Protein AF-A0A3D1JT65-F1 (afdb_monomer_lite)

Radius of gyration: 22.16 Å; chains: 1; bounding box: 48×72×56 Å

Secondary structure (DSSP, 8-state):
---STTPPP-----SS----GGG--SSTT-HIIIIIHHHHHHHHHHHHHHHHHHHHHHHHHHHHHHTTSPP-HHHHHHHHHHHHHHHHHHHHHHHHHHHHHHH-S-HHHHHHHHHHHHHHHHHHHHHHHHHTTS-S--HHHHHHHHHHHHHHHTTHHHHHHHHHHHHHHHHHHHHHHTT-PPPP-

Foldseek 3Di:
DDAPPPDDDDDDDDDPDDDDPVPDDDDPPCCVPPPVQLVVLVCLLVVLVVLLVLLVVLLVVVVVVCVPPDDDPVLVVLSVVLVVLSVVLVVLSVVLVVCCVPPNRDPVSVVSSLVSLVSSVVSLVSSVVSCVVPPPDDVVSVRSSVNSVVVSPPCVVVSVVVVVVVVVVVVVVVVVVVPPDDDDD

Structure (mmCIF, N/CA/C/O backbone):
data_AF-A0A3D1JT65-F1
#
_entry.id   AF-A0A3D1JT65-F1
#
loop_
_atom_site.group_PDB
_atom_site.id
_atom_site.type_symbol
_atom_site.label_atom_id
_atom_site.label_alt_id
_atom_site.label_comp_id
_atom_site.label_asym_id
_atom_site.label_entity_id
_atom_site.label_seq_id
_atom_site.pdbx_PDB_ins_code
_atom_site.Cartn_x
_atom_site.Cartn_y
_atom_site.Cartn_z
_atom_site.occupancy
_atom_site.B_iso_or_equiv
_atom_site.auth_seq_id
_atom_site.auth_comp_id
_atom_site.auth_asym_id
_atom_site.auth_atom_id
_atom_site.pdbx_PDB_model_num
ATOM 1 N N . MET A 1 1 ? -8.439 -19.100 -4.924 1.00 49.97 1 MET A N 1
ATOM 2 C CA . MET A 1 1 ? -7.287 -18.230 -5.238 1.00 49.97 1 MET A CA 1
ATOM 3 C C . MET A 1 1 ? -6.315 -18.341 -4.067 1.00 49.97 1 MET A C 1
ATOM 5 O O . MET A 1 1 ? -6.755 -18.138 -2.945 1.00 49.97 1 MET A O 1
ATOM 9 N N . ARG A 1 2 ? -5.073 -18.796 -4.277 1.00 66.25 2 ARG A N 1
ATOM 10 C CA . ARG A 1 2 ? -4.032 -18.813 -3.232 1.00 66.25 2 ARG A CA 1
ATOM 11 C C . ARG A 1 2 ? -3.074 -17.668 -3.534 1.00 66.25 2 ARG A C 1
ATOM 13 O O . ARG A 1 2 ? -2.540 -17.647 -4.632 1.00 66.25 2 ARG A O 1
ATOM 20 N N . GLY A 1 3 ? -2.872 -16.765 -2.593 1.00 73.94 3 GLY A N 1
ATOM 21 C CA . GLY A 1 3 ? -1.763 -15.817 -2.568 1.00 73.94 3 GLY A CA 1
ATOM 22 C C . GLY A 1 3 ? -1.445 -15.486 -1.116 1.00 73.94 3 GLY A C 1
ATOM 23 O O . GLY A 1 3 ? -2.156 -15.963 -0.229 1.00 73.94 3 GLY A O 1
ATOM 24 N N . LEU A 1 4 ? -0.361 -14.752 -0.890 1.00 84.81 4 LEU A N 1
ATOM 25 C CA . LEU A 1 4 ? 0.245 -14.492 0.417 1.00 84.81 4 LEU A CA 1
ATOM 26 C C . LEU A 1 4 ? 0.822 -15.741 1.097 1.00 84.81 4 LEU A C 1
ATOM 28 O O . LEU A 1 4 ? 0.971 -15.765 2.312 1.00 84.81 4 LEU A O 1
ATOM 32 N N . ALA A 1 5 ? 1.173 -16.792 0.350 1.00 83.56 5 ALA A N 1
ATOM 33 C CA . ALA A 1 5 ? 1.782 -17.983 0.948 1.00 83.56 5 ALA A CA 1
ATOM 34 C C . ALA A 1 5 ? 3.093 -17.621 1.692 1.00 83.56 5 ALA A C 1
ATOM 36 O O . ALA A 1 5 ? 3.878 -16.830 1.174 1.00 83.56 5 ALA A O 1
ATOM 37 N N . PRO A 1 6 ? 3.369 -18.198 2.879 1.00 85.50 6 PRO A N 1
ATOM 38 C CA . PRO A 1 6 ? 2.647 -19.284 3.544 1.00 85.50 6 PRO A CA 1
ATOM 39 C C . PRO A 1 6 ? 1.479 -18.823 4.433 1.00 85.50 6 PRO A C 1
ATOM 41 O O . PRO A 1 6 ? 0.909 -19.658 5.136 1.00 85.50 6 PRO A O 1
ATOM 44 N N . LEU A 1 7 ? 1.119 -17.533 4.437 1.00 80.44 7 LEU A N 1
ATOM 45 C CA . LEU A 1 7 ? -0.015 -17.036 5.215 1.00 80.44 7 LEU A CA 1
ATOM 46 C C . LEU A 1 7 ? -1.289 -17.745 4.744 1.00 80.44 7 LEU A C 1
ATOM 48 O O . LEU A 1 7 ? -1.692 -17.688 3.581 1.00 80.44 7 LEU A O 1
ATOM 52 N N . GLY A 1 8 ? -1.893 -18.485 5.667 1.00 69.00 8 GLY A N 1
ATOM 53 C CA . GLY A 1 8 ? -3.139 -19.192 5.444 1.00 69.00 8 GLY A CA 1
ATOM 54 C C . GLY A 1 8 ? -4.304 -18.366 5.960 1.00 69.00 8 GLY A C 1
ATOM 55 O O . GLY A 1 8 ? -4.313 -17.957 7.118 1.00 69.00 8 GLY A O 1
ATOM 56 N N . HIS A 1 9 ? -5.326 -18.187 5.131 1.00 77.00 9 HIS A N 1
ATOM 57 C CA . HIS A 1 9 ? -6.652 -17.841 5.626 1.00 77.00 9 HIS A CA 1
ATOM 58 C C . HIS A 1 9 ? -7.436 -19.129 5.864 1.00 77.00 9 HIS A C 1
ATOM 60 O O . HIS A 1 9 ? -7.440 -20.031 5.024 1.00 77.00 9 HIS A O 1
ATOM 66 N N . CYS A 1 10 ? -8.114 -19.213 7.004 1.00 81.56 10 CYS A N 1
ATOM 67 C CA . CYS A 1 10 ? -9.060 -20.282 7.280 1.00 81.56 10 CYS A CA 1
ATOM 68 C C . CYS A 1 10 ? -10.408 -19.684 7.678 1.00 81.56 10 CYS A C 1
ATOM 70 O O . CYS A 1 10 ? -10.481 -18.621 8.293 1.00 81.56 10 CYS A O 1
ATOM 72 N N . GLY A 1 11 ? -11.484 -20.368 7.298 1.00 87.31 11 GLY A N 1
ATOM 73 C CA . GLY A 1 11 ? -12.800 -20.062 7.837 1.00 87.31 11 GLY A CA 1
ATOM 74 C C . GLY A 1 11 ? -12.883 -20.578 9.268 1.00 87.31 11 GLY A C 1
ATOM 75 O O . GLY A 1 11 ? -12.626 -21.756 9.514 1.00 87.31 11 GLY A O 1
ATOM 76 N N . LEU A 1 12 ? -13.270 -19.713 10.201 1.00 92.69 12 LEU A N 1
ATOM 77 C CA . LEU A 1 12 ? -13.583 -20.102 11.572 1.00 92.69 12 LEU A CA 1
ATOM 78 C C . LEU A 1 12 ? -15.102 -20.189 11.730 1.00 92.69 12 LEU A C 1
ATOM 80 O O . LEU A 1 12 ? -15.824 -19.260 11.373 1.00 92.69 12 LEU A O 1
ATOM 84 N N . ARG A 1 13 ? -15.595 -21.311 12.269 1.00 95.38 13 ARG A N 1
ATOM 85 C CA . ARG A 1 13 ? -17.016 -21.506 12.586 1.00 95.38 13 ARG A CA 1
ATOM 86 C C . ARG A 1 13 ? -17.180 -21.726 14.084 1.00 95.38 13 ARG A C 1
ATOM 88 O O . ARG A 1 13 ? -16.773 -22.760 14.605 1.00 95.38 13 ARG A O 1
ATOM 95 N N . LEU A 1 14 ? -17.807 -20.765 14.752 1.00 94.56 14 LEU A N 1
ATOM 96 C CA . LEU A 1 14 ? -18.097 -20.821 16.182 1.00 94.56 14 LEU A CA 1
ATOM 97 C C . LEU A 1 14 ? -19.496 -21.427 16.382 1.00 94.56 14 LEU A C 1
ATOM 99 O O . LEU A 1 14 ? -20.489 -20.819 15.991 1.00 94.56 14 LEU A O 1
ATOM 103 N N . VAL A 1 15 ? -19.587 -22.635 16.949 1.00 96.62 15 VAL A N 1
ATOM 104 C CA . VAL A 1 15 ? -20.864 -23.343 17.182 1.00 96.62 15 VAL A CA 1
ATOM 105 C C . VAL A 1 15 ? -21.017 -23.627 18.666 1.00 96.62 15 VAL A C 1
ATOM 107 O O . VAL A 1 15 ? -20.246 -24.396 19.231 1.00 96.62 15 VAL A O 1
ATOM 110 N N . GLY A 1 16 ? -22.007 -23.000 19.307 1.00 95.69 16 GLY A N 1
ATOM 111 C CA . GLY A 1 16 ? -22.272 -23.200 20.736 1.00 95.69 16 GLY A CA 1
ATOM 112 C C . GLY A 1 16 ? -21.112 -22.795 21.658 1.00 95.69 16 GLY A C 1
ATOM 113 O O . GLY A 1 16 ? -21.065 -23.238 22.805 1.00 95.69 16 GLY A O 1
ATOM 114 N N . CYS A 1 17 ? -20.170 -21.978 21.174 1.00 95.62 17 CYS A N 1
ATOM 115 C CA . CYS A 1 17 ? -19.030 -21.507 21.952 1.00 95.62 17 CYS A CA 1
ATOM 116 C C . CYS A 1 17 ? -19.512 -20.555 23.054 1.00 95.62 17 CYS A C 1
ATOM 118 O O . CYS A 1 17 ? -20.053 -19.489 22.767 1.00 95.62 17 CYS A O 1
ATOM 120 N N . ARG A 1 18 ? -19.313 -20.938 24.318 1.00 95.50 18 ARG A N 1
ATOM 121 C CA . ARG A 1 18 ? -19.614 -20.080 25.470 1.00 95.50 18 ARG A CA 1
ATOM 122 C C . ARG A 1 18 ? -18.431 -19.155 25.728 1.00 95.50 18 ARG A C 1
ATOM 124 O O . ARG A 1 18 ? -17.318 -19.635 25.920 1.00 95.50 18 ARG A O 1
ATOM 131 N N . VAL A 1 19 ? -18.688 -17.853 25.767 1.00 93.19 19 VAL A N 1
ATOM 132 C CA . VAL A 1 19 ? -17.690 -16.831 26.100 1.00 93.19 19 VAL A CA 1
ATOM 133 C C . VAL A 1 19 ? -18.150 -16.136 27.384 1.00 93.19 19 VAL A C 1
ATOM 135 O O . VAL A 1 19 ? -19.275 -15.636 27.409 1.00 93.19 19 VAL A O 1
ATOM 138 N N . PRO A 1 20 ? -17.353 -16.153 28.469 1.00 95.25 20 PRO A N 1
ATOM 139 C CA . PRO A 1 20 ? -17.693 -15.441 29.697 1.00 95.25 20 PRO A CA 1
ATOM 140 C C . PRO A 1 20 ? -17.800 -13.933 29.468 1.00 95.25 20 PRO A C 1
ATOM 142 O O . PRO A 1 20 ? -17.044 -13.375 28.677 1.00 95.25 20 PRO A O 1
ATOM 145 N N . GLU A 1 21 ? -18.662 -13.265 30.235 1.00 94.25 21 GLU A N 1
ATOM 146 C CA . GLU A 1 21 ? -18.814 -11.803 30.174 1.00 94.25 21 GLU A CA 1
ATOM 147 C C . GLU A 1 21 ? -17.489 -11.068 30.431 1.00 94.25 21 GLU A C 1
ATOM 149 O O . GLU A 1 21 ? -17.197 -10.068 29.787 1.00 94.25 21 GLU A O 1
ATOM 154 N N . SER A 1 22 ? -16.630 -11.623 31.292 1.00 96.06 22 SER A N 1
ATOM 155 C CA . SER A 1 22 ? -15.299 -11.081 31.593 1.00 96.06 22 SER A CA 1
ATOM 156 C C . SER A 1 22 ? -14.317 -11.089 30.416 1.00 96.06 22 SER A C 1
ATOM 158 O O . SER A 1 22 ? -13.249 -10.495 30.526 1.00 96.06 22 SER A O 1
ATOM 160 N N . GLN A 1 23 ? -14.645 -11.765 29.311 1.00 95.38 23 GLN A N 1
ATOM 161 C CA . GLN A 1 23 ? -13.845 -11.791 28.082 1.00 95.38 23 GLN A CA 1
ATOM 162 C C . GLN A 1 23 ? -14.392 -10.840 27.005 1.00 95.38 23 GLN A C 1
ATOM 164 O O . GLN A 1 23 ? -13.858 -10.792 25.896 1.00 95.38 23 GLN A O 1
ATOM 169 N N . ARG A 1 24 ? -15.469 -10.094 27.291 1.00 92.88 24 ARG A N 1
ATOM 170 C CA . ARG A 1 24 ? -16.005 -9.096 26.364 1.00 92.88 24 ARG A CA 1
ATOM 171 C C . ARG A 1 24 ? -15.041 -7.916 26.262 1.00 92.88 24 ARG A C 1
ATOM 173 O O . ARG A 1 24 ? -14.614 -7.358 27.268 1.00 92.88 24 ARG A O 1
ATOM 180 N N . LEU A 1 25 ? -14.742 -7.513 25.032 1.00 93.69 25 LEU A N 1
ATOM 181 C CA . LEU A 1 25 ? -14.007 -6.285 24.754 1.00 93.69 25 LEU A CA 1
ATOM 182 C C . LEU A 1 25 ? -15.004 -5.163 24.458 1.00 93.69 25 LEU A C 1
ATOM 184 O O . LEU A 1 25 ? -15.729 -5.227 23.464 1.00 93.69 25 LEU A O 1
ATOM 188 N N . GLY A 1 26 ? -15.020 -4.146 25.319 1.00 92.25 26 GLY A N 1
ATOM 189 C CA . GLY A 1 26 ? -15.875 -2.968 25.176 1.00 92.25 26 GLY A CA 1
ATOM 190 C C . GLY A 1 26 ? -17.367 -3.226 25.411 1.00 92.25 26 GLY A C 1
ATOM 191 O O . GLY A 1 26 ? -17.789 -4.299 25.847 1.00 92.25 26 GLY A O 1
ATOM 192 N N . GLU A 1 27 ? -18.171 -2.205 25.119 1.00 93.69 27 GLU A N 1
ATOM 193 C CA . GLU A 1 27 ? -19.613 -2.218 25.367 1.00 93.69 27 GLU A CA 1
ATOM 194 C C . GLU A 1 27 ? -20.406 -2.982 24.286 1.00 93.69 27 GLU A C 1
ATOM 196 O O . GLU A 1 27 ? -20.044 -2.963 23.099 1.00 93.69 27 GLU A O 1
ATOM 201 N N . PRO A 1 28 ? -21.533 -3.629 24.651 1.00 93.69 28 PRO A N 1
ATOM 202 C CA . PRO A 1 28 ? -22.421 -4.271 23.689 1.00 93.69 28 PRO A CA 1
ATOM 203 C C . PRO A 1 28 ? -22.848 -3.313 22.566 1.00 93.69 28 PRO A C 1
ATOM 205 O O . PRO A 1 28 ? -23.318 -2.205 22.809 1.00 93.69 28 PRO A O 1
ATOM 208 N N . GLY A 1 29 ? -22.706 -3.757 21.316 1.00 94.12 29 GLY A N 1
ATOM 209 C CA . GLY A 1 29 ? -23.112 -2.984 20.136 1.00 94.12 29 GLY A CA 1
ATOM 210 C C . GLY A 1 29 ? -22.134 -1.886 19.703 1.00 94.12 29 GLY A C 1
ATOM 211 O O . GLY A 1 29 ? -22.339 -1.306 18.645 1.00 94.12 29 GLY A O 1
ATOM 212 N N . GLN A 1 30 ? -21.054 -1.639 20.452 1.00 96.12 30 GLN A N 1
ATOM 213 C CA . GLN A 1 30 ? -20.098 -0.556 20.166 1.00 96.12 30 GLN A CA 1
ATOM 214 C C . GLN A 1 30 ? -18.812 -1.024 19.470 1.00 96.12 30 GLN A C 1
ATOM 216 O O . GLN A 1 30 ? -17.947 -0.212 19.144 1.00 96.12 30 GLN A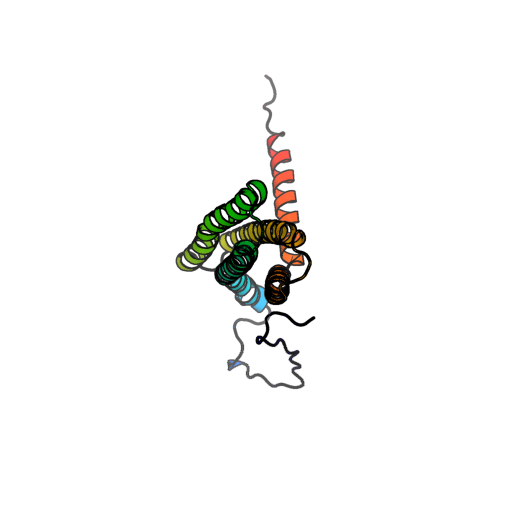 O 1
ATOM 221 N N . ALA A 1 31 ? -18.658 -2.329 19.226 1.00 94.88 31 ALA A N 1
ATOM 222 C CA . ALA A 1 31 ? -17.413 -2.906 18.715 1.00 94.88 31 ALA A CA 1
ATOM 223 C C . ALA A 1 31 ? -17.000 -2.362 17.336 1.00 94.88 31 ALA A C 1
ATOM 225 O O . ALA A 1 31 ? -15.810 -2.267 17.048 1.00 94.88 31 ALA A O 1
ATOM 226 N N . PHE A 1 32 ? -17.954 -1.990 16.477 1.00 92.75 32 PHE A N 1
ATOM 227 C CA . PHE A 1 32 ? -17.607 -1.440 15.167 1.00 92.75 32 PHE A CA 1
ATOM 228 C C . PHE A 1 32 ? -16.864 -0.107 15.297 1.00 92.75 32 PHE A C 1
ATOM 230 O O . PHE A 1 32 ? -15.775 0.044 14.747 1.00 92.75 32 PHE A O 1
ATOM 237 N N . ASP A 1 33 ? -17.416 0.829 16.064 1.00 93.25 33 ASP A N 1
ATOM 238 C CA . ASP A 1 33 ? -16.862 2.177 16.182 1.00 93.25 33 ASP A CA 1
ATOM 239 C C . ASP A 1 33 ? -15.656 2.240 17.116 1.00 93.25 33 ASP A C 1
ATOM 241 O O . ASP A 1 33 ? -14.721 2.991 16.856 1.00 93.25 33 ASP A O 1
ATOM 245 N N . THR A 1 34 ? -15.640 1.423 18.170 1.00 94.44 34 THR A N 1
ATOM 246 C CA . THR A 1 34 ? -14.578 1.468 19.188 1.00 94.44 34 THR A CA 1
ATOM 247 C C . THR A 1 34 ? -13.418 0.510 18.917 1.00 94.44 34 THR A C 1
ATOM 249 O O . THR A 1 34 ? -12.338 0.711 19.464 1.00 94.44 34 THR A O 1
ATOM 252 N N . ILE A 1 35 ? -13.605 -0.514 18.072 1.00 94.19 35 ILE A N 1
ATOM 253 C CA . ILE A 1 35 ? -12.577 -1.531 17.792 1.00 94.19 35 ILE A CA 1
ATOM 254 C C . ILE A 1 35 ? -12.328 -1.664 16.290 1.00 94.19 35 ILE A C 1
ATOM 256 O O . ILE A 1 35 ? -11.221 -1.397 15.832 1.00 94.19 35 ILE A O 1
ATOM 260 N N . ALA A 1 36 ? -13.333 -2.071 15.509 1.00 93.12 36 ALA A N 1
ATOM 261 C CA . ALA A 1 36 ? -13.119 -2.465 14.114 1.00 93.12 36 ALA A CA 1
ATOM 262 C C . ALA A 1 36 ? -12.662 -1.297 13.227 1.00 93.12 36 ALA A C 1
ATOM 264 O O . ALA A 1 36 ? -11.732 -1.447 12.435 1.00 93.12 36 ALA A O 1
ATOM 265 N N . ARG A 1 37 ? -13.294 -0.126 13.365 1.00 91.88 37 ARG A N 1
ATOM 266 C CA . ARG A 1 37 ? -12.969 1.070 12.580 1.00 91.88 37 ARG A CA 1
ATOM 267 C C . ARG A 1 37 ? -11.568 1.619 12.918 1.00 91.88 37 ARG A C 1
ATOM 269 O O . ARG A 1 37 ? -10.797 1.789 11.974 1.00 91.88 37 ARG A O 1
ATOM 276 N N . PRO A 1 38 ? -11.174 1.827 14.193 1.00 94.88 38 PRO A N 1
ATOM 277 C CA . PRO A 1 38 ? -9.802 2.214 14.531 1.00 94.88 38 PRO A CA 1
ATOM 278 C C . PRO A 1 38 ? -8.765 1.172 14.107 1.00 94.88 38 PRO A C 1
ATOM 280 O O . PRO A 1 38 ? -7.743 1.529 13.525 1.00 94.88 38 PRO A O 1
ATOM 283 N N . LEU A 1 39 ? -9.043 -0.120 14.333 1.00 95.44 39 LEU A N 1
ATOM 284 C CA . LEU A 1 39 ? -8.145 -1.201 13.924 1.00 95.44 39 LEU A CA 1
ATOM 285 C C . LEU A 1 39 ? -7.897 -1.166 12.418 1.00 95.44 39 LEU A C 1
ATOM 287 O O . LEU A 1 39 ? -6.759 -1.321 11.990 1.00 95.44 39 LEU A O 1
ATOM 291 N N . ARG A 1 40 ? -8.927 -0.882 11.615 1.00 93.50 40 ARG A N 1
ATOM 292 C CA . ARG A 1 40 ? -8.766 -0.757 10.169 1.00 93.50 40 ARG A CA 1
ATOM 293 C C . ARG A 1 40 ? -7.778 0.344 9.781 1.00 93.50 40 ARG A C 1
ATOM 295 O O . ARG A 1 40 ? -6.957 0.125 8.895 1.00 93.50 40 ARG A O 1
ATOM 302 N N . ALA A 1 41 ? -7.851 1.507 10.427 1.00 95.12 41 ALA A N 1
ATOM 303 C CA . ALA A 1 41 ? -6.925 2.607 10.163 1.00 95.12 41 ALA A CA 1
ATOM 304 C C . ALA A 1 41 ? -5.480 2.232 10.531 1.00 95.12 41 ALA A C 1
ATOM 306 O O . ALA A 1 41 ? -4.558 2.535 9.772 1.00 95.12 41 ALA A O 1
ATOM 307 N N . ILE A 1 42 ? -5.296 1.517 11.648 1.00 97.50 42 ILE A N 1
ATOM 308 C CA . ILE A 1 42 ? -3.996 0.969 12.064 1.00 97.50 42 ILE A CA 1
ATOM 309 C C . ILE A 1 42 ? -3.478 -0.020 11.016 1.00 97.50 42 ILE A C 1
ATOM 311 O O . ILE A 1 42 ? -2.357 0.124 10.538 1.00 97.50 42 ILE A O 1
ATOM 315 N N . GLU A 1 43 ? -4.290 -1.008 10.636 1.00 95.75 43 GLU A N 1
ATOM 316 C CA . GLU A 1 43 ? -3.923 -2.026 9.649 1.00 95.75 43 GLU A CA 1
ATOM 317 C C . GLU A 1 43 ? -3.533 -1.396 8.314 1.00 95.75 43 GLU A C 1
ATOM 319 O O . GLU A 1 43 ? -2.478 -1.721 7.779 1.00 95.75 43 GLU A O 1
ATOM 324 N N . ASP A 1 44 ? -4.346 -0.472 7.794 1.00 95.81 44 ASP A N 1
ATOM 325 C CA . ASP A 1 44 ? -4.064 0.196 6.526 1.00 95.81 44 ASP A CA 1
ATOM 326 C C . ASP A 1 44 ? -2.759 1.008 6.586 1.00 95.81 44 ASP A C 1
ATOM 328 O O . ASP A 1 44 ? -1.999 0.971 5.621 1.00 95.81 44 ASP A O 1
ATOM 332 N N . ALA A 1 45 ? -2.460 1.680 7.705 1.00 97.00 45 ALA A N 1
ATOM 333 C CA . ALA A 1 45 ? -1.212 2.427 7.882 1.00 97.00 45 ALA A CA 1
ATOM 334 C C . ALA A 1 45 ? 0.006 1.492 7.937 1.00 97.00 45 ALA A C 1
ATOM 336 O O . ALA A 1 45 ? 0.991 1.699 7.224 1.00 97.00 45 ALA A O 1
ATOM 337 N N . LEU A 1 46 ? -0.072 0.431 8.748 1.00 96.06 46 LEU A N 1
ATOM 338 C CA . LEU A 1 46 ? 1.005 -0.549 8.898 1.00 96.06 46 LEU A CA 1
ATOM 339 C C . LEU A 1 46 ? 1.282 -1.298 7.592 1.00 96.06 46 LEU A C 1
ATOM 341 O O . LEU A 1 46 ? 2.431 -1.624 7.301 1.00 96.06 46 LEU A O 1
ATOM 345 N N . LEU A 1 47 ? 0.248 -1.543 6.788 1.00 95.19 47 LEU A N 1
ATOM 346 C CA . LEU A 1 47 ? 0.339 -2.282 5.533 1.00 95.19 47 LEU A CA 1
ATOM 347 C C . LEU A 1 47 ? 1.092 -1.522 4.432 1.00 95.19 47 LEU A C 1
ATOM 349 O O . LEU A 1 47 ? 1.634 -2.159 3.526 1.00 95.19 47 LEU A O 1
ATOM 353 N N . LEU A 1 48 ? 1.197 -0.190 4.512 1.00 96.44 48 LEU A N 1
ATOM 354 C CA . LEU A 1 48 ? 1.942 0.599 3.523 1.00 96.44 48 LEU A CA 1
ATOM 355 C C . LEU A 1 48 ? 3.436 0.235 3.485 1.00 96.44 48 LEU A C 1
ATOM 357 O O . LEU A 1 48 ? 4.036 0.218 2.412 1.00 96.44 48 LEU A O 1
ATOM 361 N N . GLY A 1 49 ? 4.037 -0.095 4.631 1.00 96.31 49 GLY A N 1
ATOM 362 C CA . GLY A 1 49 ? 5.449 -0.482 4.710 1.00 96.31 49 GLY A CA 1
ATOM 363 C C . GLY A 1 49 ? 5.759 -1.784 3.955 1.00 96.31 49 GLY A C 1
ATOM 364 O O . GLY A 1 49 ? 6.562 -1.765 3.020 1.00 96.31 49 GLY A O 1
ATOM 365 N N . PRO A 1 50 ? 5.117 -2.915 4.305 1.00 95.12 50 PRO A N 1
ATOM 366 C CA . PRO A 1 50 ? 5.268 -4.176 3.583 1.00 95.12 50 PRO A CA 1
ATOM 367 C C . PRO A 1 50 ? 4.939 -4.067 2.091 1.00 95.12 50 PRO A C 1
ATOM 369 O O . PRO A 1 50 ? 5.641 -4.663 1.278 1.00 95.12 50 PRO A O 1
ATOM 372 N N . MET A 1 51 ? 3.924 -3.278 1.723 1.00 96.00 51 MET A N 1
ATOM 373 C CA . MET A 1 51 ? 3.584 -3.020 0.320 1.00 96.00 51 MET A CA 1
ATOM 374 C C . MET A 1 51 ? 4.747 -2.375 -0.443 1.00 96.00 51 MET A C 1
ATOM 376 O O . MET A 1 51 ? 5.121 -2.883 -1.494 1.00 96.00 51 MET A O 1
ATOM 380 N N . LEU A 1 52 ? 5.371 -1.323 0.100 1.00 96.81 52 LEU A N 1
ATOM 381 C CA . LEU A 1 52 ? 6.559 -0.713 -0.514 1.00 96.81 52 LEU A CA 1
ATOM 382 C C . LEU A 1 52 ? 7.718 -1.701 -0.656 1.00 96.81 52 LEU A C 1
ATOM 384 O O . LEU A 1 52 ? 8.379 -1.731 -1.690 1.00 96.81 52 LEU A O 1
ATOM 388 N N . GLY A 1 53 ? 7.966 -2.517 0.371 1.00 96.88 53 GLY A N 1
ATOM 389 C CA . GLY A 1 53 ? 9.018 -3.533 0.321 1.00 96.88 53 GLY A CA 1
ATOM 390 C C . GLY A 1 53 ? 8.769 -4.576 -0.772 1.00 96.88 53 GLY A C 1
ATOM 391 O O . GLY A 1 53 ? 9.688 -4.941 -1.503 1.00 96.88 53 GLY A O 1
ATOM 392 N N . ALA A 1 54 ? 7.521 -5.020 -0.921 1.00 95.75 54 ALA A N 1
ATOM 393 C CA . ALA A 1 54 ? 7.118 -5.937 -1.980 1.00 95.75 54 ALA A CA 1
ATOM 394 C C . ALA A 1 54 ? 7.228 -5.292 -3.374 1.00 95.75 54 ALA A C 1
ATOM 396 O O . ALA A 1 54 ? 7.759 -5.919 -4.284 1.00 95.75 54 ALA A O 1
ATOM 397 N N . MET A 1 55 ? 6.828 -4.030 -3.529 1.00 96.75 55 MET A N 1
ATOM 398 C CA . MET A 1 55 ? 7.005 -3.268 -4.772 1.00 96.75 55 MET A CA 1
ATOM 399 C C . MET A 1 55 ? 8.484 -3.121 -5.157 1.00 96.75 55 MET A C 1
ATOM 401 O O . MET A 1 55 ? 8.851 -3.352 -6.307 1.00 96.75 55 MET A O 1
ATOM 405 N N . GLN A 1 56 ? 9.367 -2.830 -4.193 1.00 97.25 56 GLN A N 1
ATOM 406 C CA . GLN A 1 56 ? 10.811 -2.786 -4.452 1.00 97.25 56 GLN A CA 1
ATOM 407 C C . GLN A 1 56 ? 11.342 -4.162 -4.864 1.00 97.25 56 GLN A C 1
ATOM 409 O O . GLN A 1 56 ? 12.124 -4.260 -5.803 1.00 97.25 56 GLN A O 1
ATOM 414 N N . ALA A 1 57 ? 10.904 -5.238 -4.206 1.00 95.44 57 ALA A N 1
ATOM 415 C CA . ALA A 1 57 ? 11.319 -6.592 -4.565 1.00 95.44 57 ALA A CA 1
ATOM 416 C C . ALA A 1 57 ? 10.851 -6.996 -5.978 1.00 95.44 57 ALA A C 1
ATOM 418 O O . ALA A 1 57 ? 11.575 -7.702 -6.690 1.00 95.44 57 ALA A O 1
ATOM 419 N N . GLU A 1 58 ? 9.669 -6.540 -6.396 1.00 93.75 58 GLU A N 1
ATOM 420 C CA . GLU A 1 58 ? 9.151 -6.703 -7.757 1.00 93.75 58 GLU A CA 1
ATOM 421 C C . GLU A 1 58 ? 10.046 -5.974 -8.767 1.00 93.75 58 GLU A C 1
ATOM 423 O O . GLU A 1 58 ? 10.560 -6.590 -9.706 1.00 93.75 58 GLU A O 1
ATOM 428 N N . LEU A 1 59 ? 10.334 -4.696 -8.509 1.00 93.94 59 LEU A N 1
ATOM 429 C CA . LEU A 1 59 ? 11.187 -3.871 -9.360 1.00 93.94 59 LEU A CA 1
ATOM 430 C C . LEU A 1 59 ? 12.624 -4.398 -9.442 1.00 93.94 59 LEU A C 1
ATOM 432 O O . LEU A 1 59 ? 13.210 -4.463 -10.524 1.00 93.94 59 LEU A O 1
ATOM 436 N N . ASP A 1 60 ? 13.182 -4.855 -8.323 1.00 93.25 60 ASP A N 1
ATOM 437 C CA . ASP A 1 60 ? 14.493 -5.489 -8.289 1.00 93.25 60 ASP A CA 1
ATOM 438 C C . ASP A 1 60 ? 14.498 -6.754 -9.149 1.00 93.25 60 ASP A C 1
ATOM 440 O O . ASP A 1 60 ? 15.456 -6.998 -9.880 1.00 93.25 60 ASP A O 1
ATOM 444 N N . THR A 1 61 ? 13.438 -7.566 -9.092 1.00 90.12 61 THR A N 1
ATOM 445 C CA . THR A 1 61 ? 13.311 -8.784 -9.906 1.00 90.12 61 THR A CA 1
ATOM 446 C C . THR A 1 61 ? 13.325 -8.454 -11.396 1.00 90.12 61 THR A C 1
ATOM 448 O O . THR A 1 61 ? 14.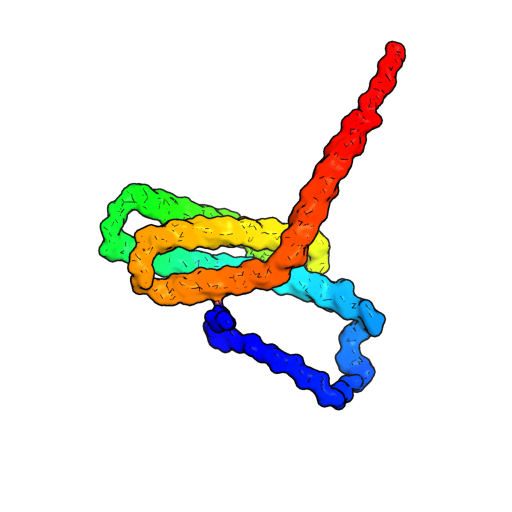105 -9.056 -12.140 1.00 90.12 61 THR A O 1
ATOM 451 N N . LEU A 1 62 ? 12.567 -7.437 -11.809 1.00 89.06 62 LEU A N 1
ATOM 452 C CA . LEU A 1 62 ? 12.589 -6.907 -13.173 1.00 89.06 62 LEU A CA 1
ATOM 453 C C . LEU A 1 62 ? 13.993 -6.432 -13.567 1.00 89.06 62 LEU A C 1
ATOM 455 O O . LEU A 1 62 ? 14.538 -6.849 -14.591 1.00 89.06 62 LEU A O 1
ATOM 459 N N . ALA A 1 63 ? 14.631 -5.618 -12.725 1.00 89.88 63 ALA A N 1
ATOM 460 C CA . ALA A 1 63 ? 15.973 -5.107 -12.975 1.00 89.88 63 ALA A CA 1
ATOM 461 C C . ALA A 1 63 ? 16.998 -6.241 -13.135 1.00 89.88 63 ALA A C 1
ATOM 463 O O . ALA A 1 63 ? 17.851 -6.180 -14.024 1.00 89.88 63 ALA A O 1
ATOM 464 N N . ARG A 1 64 ? 16.916 -7.297 -12.308 1.00 87.62 64 ARG A N 1
ATOM 465 C CA . ARG A 1 64 ? 17.780 -8.484 -12.419 1.00 87.62 64 ARG A CA 1
ATOM 466 C C . ARG A 1 64 ? 17.591 -9.200 -13.751 1.00 87.62 64 ARG A C 1
ATOM 468 O O . ARG A 1 64 ? 18.594 -9.558 -14.365 1.00 87.62 64 ARG A O 1
ATOM 475 N N . TRP A 1 65 ? 16.349 -9.374 -14.193 1.00 83.25 65 TRP A N 1
ATOM 476 C CA . TRP A 1 65 ? 16.027 -10.018 -15.465 1.00 83.25 65 TRP A CA 1
ATOM 477 C C . TRP A 1 65 ? 16.637 -9.248 -16.646 1.00 83.25 65 TRP A C 1
ATOM 479 O O . TRP A 1 65 ? 17.397 -9.797 -17.449 1.00 83.25 65 TRP A O 1
ATOM 489 N N . PHE A 1 66 ? 16.443 -7.928 -16.675 1.00 81.56 66 PHE A N 1
ATOM 490 C CA . PHE A 1 66 ? 16.967 -7.068 -17.737 1.00 81.56 66 PHE A CA 1
ATOM 491 C C . PHE A 1 66 ? 18.492 -6.895 -17.727 1.00 81.56 66 PHE A C 1
ATOM 493 O O . PHE A 1 66 ? 19.057 -6.357 -18.683 1.00 81.56 66 PHE A O 1
ATOM 500 N N . ARG A 1 67 ? 19.212 -7.370 -16.697 1.00 81.38 67 ARG A N 1
ATOM 501 C CA . ARG A 1 67 ? 20.683 -7.354 -16.736 1.00 81.38 67 ARG A CA 1
ATOM 502 C C . ARG A 1 67 ? 21.249 -8.219 -17.852 1.00 81.38 67 ARG A C 1
ATOM 504 O O . ARG A 1 67 ? 22.317 -7.868 -18.352 1.00 81.38 67 ARG A O 1
ATOM 511 N N . HIS A 1 68 ? 20.552 -9.300 -18.196 1.00 75.81 68 HIS A N 1
ATOM 512 C CA . HIS A 1 68 ? 20.974 -10.288 -19.187 1.00 75.81 68 HIS A CA 1
ATOM 513 C C . HIS A 1 68 ? 20.266 -10.121 -20.543 1.00 75.81 68 HIS A C 1
ATOM 515 O O . HIS A 1 68 ? 20.681 -10.739 -21.520 1.00 75.81 68 HIS A O 1
ATOM 521 N N . ALA A 1 69 ? 19.242 -9.265 -20.617 1.00 73.88 69 ALA A N 1
ATOM 522 C CA . ALA A 1 69 ? 18.559 -8.901 -21.854 1.00 73.88 69 ALA A CA 1
ATOM 523 C C . ALA A 1 69 ? 19.247 -7.721 -22.572 1.00 73.88 69 ALA A C 1
ATOM 525 O O . ALA A 1 69 ? 20.023 -6.964 -21.980 1.00 73.88 69 ALA A O 1
ATOM 526 N N . ALA A 1 70 ? 18.937 -7.534 -23.858 1.00 74.94 70 ALA A N 1
ATOM 527 C CA . ALA A 1 70 ? 19.391 -6.369 -24.612 1.00 74.94 70 ALA A CA 1
ATOM 528 C C . ALA A 1 70 ? 18.785 -5.085 -24.021 1.00 74.94 70 ALA A C 1
ATOM 530 O O . ALA A 1 70 ? 17.567 -4.909 -23.991 1.00 74.94 70 ALA A O 1
ATOM 531 N N . ARG A 1 71 ? 19.638 -4.171 -23.547 1.00 83.19 71 ARG A N 1
ATOM 532 C CA . ARG A 1 71 ? 19.197 -2.903 -22.953 1.00 83.19 71 ARG A CA 1
ATOM 533 C C . ARG A 1 71 ? 18.954 -1.869 -24.039 1.00 83.19 71 ARG A C 1
ATOM 535 O O . ARG A 1 71 ? 19.844 -1.587 -24.838 1.00 83.19 71 ARG A O 1
ATOM 542 N N . THR A 1 72 ? 17.781 -1.247 -24.013 1.00 88.12 72 THR A N 1
ATOM 543 C CA . THR A 1 72 ? 17.481 -0.069 -24.831 1.00 88.12 72 THR A CA 1
ATOM 544 C C . THR A 1 72 ? 17.383 1.178 -23.943 1.00 88.12 72 THR A C 1
ATOM 546 O O . THR A 1 72 ? 17.057 1.071 -22.753 1.00 88.12 72 THR A O 1
ATOM 549 N N . PRO A 1 73 ? 17.632 2.384 -24.487 1.00 91.44 73 PRO A N 1
ATOM 550 C CA . PRO A 1 73 ? 17.428 3.626 -23.741 1.00 91.44 73 PRO A CA 1
ATOM 551 C C . PRO A 1 73 ? 15.988 3.818 -23.242 1.00 91.44 73 PRO A C 1
ATOM 553 O O . PRO A 1 73 ? 15.790 4.422 -22.193 1.00 91.44 73 PRO A O 1
ATOM 556 N N . ALA A 1 74 ? 14.990 3.310 -23.976 1.00 89.75 74 ALA A N 1
ATOM 557 C CA . ALA A 1 74 ? 13.583 3.363 -23.571 1.00 89.75 74 ALA A CA 1
ATOM 558 C C . ALA A 1 74 ? 13.334 2.532 -22.306 1.00 89.75 74 ALA A C 1
ATOM 560 O O . ALA A 1 74 ? 12.912 3.080 -21.293 1.00 89.75 74 ALA A O 1
ATOM 561 N N . LEU A 1 75 ? 13.750 1.264 -22.326 1.00 88.56 75 LEU A N 1
ATOM 562 C CA . LEU A 1 75 ? 13.643 0.345 -21.193 1.00 88.56 75 LEU A CA 1
ATOM 563 C C . LEU A 1 75 ? 14.336 0.891 -19.942 1.00 88.56 75 LEU A C 1
ATOM 565 O O . LEU A 1 75 ? 13.786 0.846 -18.847 1.00 88.56 75 LEU A O 1
ATOM 569 N N . THR A 1 76 ? 15.539 1.448 -20.103 1.00 91.12 76 THR A N 1
ATOM 570 C CA . THR A 1 76 ? 16.296 2.015 -18.973 1.00 91.12 76 THR A CA 1
ATOM 571 C C . THR A 1 76 ? 15.588 3.234 -18.376 1.00 91.12 76 THR A C 1
ATOM 573 O O . THR A 1 76 ? 15.595 3.412 -17.160 1.00 91.12 76 THR A O 1
ATOM 576 N N . ARG A 1 77 ? 14.956 4.065 -19.216 1.00 94.44 77 ARG A N 1
ATOM 577 C CA . ARG A 1 77 ? 14.184 5.227 -18.763 1.00 94.44 77 ARG A CA 1
ATOM 578 C C . ARG A 1 77 ? 12.927 4.810 -18.006 1.00 94.44 77 ARG A C 1
ATOM 580 O O . ARG A 1 77 ? 12.657 5.387 -16.962 1.00 94.44 77 ARG A O 1
ATOM 587 N N . GLU A 1 78 ? 12.185 3.834 -18.517 1.00 93.19 78 GLU A N 1
ATOM 588 C CA . GLU A 1 78 ? 10.955 3.344 -17.883 1.00 93.19 78 GLU A CA 1
ATOM 589 C C . GLU A 1 78 ? 11.241 2.695 -16.526 1.00 93.19 78 GLU A C 1
ATOM 591 O O . GLU A 1 78 ? 10.636 3.079 -15.527 1.00 93.19 78 GLU A O 1
ATOM 596 N N . LEU A 1 79 ? 12.243 1.811 -16.455 1.00 92.94 79 LEU A N 1
ATOM 597 C CA . LEU A 1 79 ? 12.668 1.194 -15.196 1.00 92.94 79 LEU A CA 1
ATOM 598 C C . LEU A 1 79 ? 13.136 2.244 -14.173 1.00 92.94 79 LEU A C 1
ATOM 600 O O . LEU A 1 79 ? 12.786 2.173 -12.997 1.00 92.94 79 LEU A O 1
ATOM 604 N N . GLY A 1 80 ? 13.907 3.241 -14.624 1.00 95.94 80 GLY A N 1
ATOM 605 C CA . GLY A 1 80 ? 14.328 4.360 -13.780 1.00 95.94 80 GLY A CA 1
ATOM 606 C C . GLY A 1 80 ? 13.154 5.219 -13.303 1.00 95.94 80 GLY A C 1
ATOM 607 O O . GLY A 1 80 ? 13.149 5.650 -12.155 1.00 95.94 80 GLY A O 1
ATOM 608 N N . GLY A 1 81 ? 12.142 5.428 -14.150 1.00 97.56 81 GLY A N 1
ATOM 609 C CA . GLY A 1 81 ? 10.905 6.117 -13.783 1.00 97.56 81 GLY A CA 1
ATOM 610 C C . GLY A 1 81 ? 10.169 5.404 -12.651 1.00 97.56 81 GLY A C 1
ATOM 611 O O . GLY A 1 81 ? 9.868 6.031 -11.639 1.00 97.56 81 GLY A O 1
ATOM 612 N N . LEU A 1 82 ? 9.983 4.085 -12.769 1.00 97.19 82 LEU A N 1
ATOM 613 C CA . LEU A 1 82 ? 9.361 3.271 -11.719 1.00 97.19 82 LEU A CA 1
ATOM 614 C C . LEU A 1 82 ? 10.129 3.342 -10.389 1.00 97.19 82 LEU A C 1
ATOM 616 O O . LEU A 1 82 ? 9.493 3.444 -9.340 1.00 97.19 82 LEU A O 1
ATOM 620 N N . GLN A 1 83 ? 11.470 3.332 -10.417 1.00 97.94 83 GLN A N 1
ATOM 621 C CA . GLN A 1 83 ? 12.285 3.486 -9.203 1.00 97.94 83 GLN A CA 1
ATOM 622 C C . GLN A 1 83 ? 12.089 4.863 -8.561 1.00 97.94 83 GLN A C 1
ATOM 624 O O . GLN A 1 83 ? 11.864 4.944 -7.358 1.00 97.94 83 GLN A O 1
ATOM 629 N N . LEU A 1 84 ? 12.144 5.941 -9.348 1.00 98.44 84 LEU A N 1
ATOM 630 C CA . LEU A 1 84 ? 11.980 7.303 -8.831 1.00 98.44 84 LEU A CA 1
ATOM 631 C C . LEU A 1 84 ? 10.583 7.531 -8.244 1.00 98.44 84 LEU A C 1
ATOM 633 O O . LEU A 1 84 ? 10.441 8.195 -7.217 1.00 98.44 84 LEU A O 1
ATOM 637 N N . GLU A 1 85 ? 9.549 6.971 -8.874 1.00 98.19 85 GLU A N 1
ATOM 638 C CA . GLU A 1 85 ? 8.197 6.987 -8.317 1.00 98.19 85 GLU A CA 1
ATOM 639 C C . GLU A 1 85 ? 8.137 6.224 -6.991 1.00 98.19 85 GLU A C 1
ATOM 641 O O . GLU A 1 85 ? 7.592 6.742 -6.018 1.00 98.19 85 GLU A O 1
ATOM 646 N N . LEU A 1 86 ? 8.738 5.034 -6.914 1.00 97.44 86 LEU A N 1
ATOM 647 C CA . LEU A 1 86 ? 8.754 4.239 -5.687 1.00 97.44 86 LEU A CA 1
ATOM 648 C C . LEU A 1 86 ? 9.517 4.941 -4.549 1.00 97.44 86 LEU A C 1
ATOM 650 O O . LEU A 1 86 ? 9.046 4.964 -3.407 1.00 97.44 86 LEU A O 1
ATOM 654 N N . ASP A 1 87 ? 10.636 5.598 -4.862 1.00 98.00 87 ASP A N 1
ATOM 655 C CA . ASP A 1 87 ? 11.388 6.434 -3.922 1.00 98.00 87 ASP A CA 1
ATOM 656 C C . ASP A 1 87 ? 10.516 7.576 -3.377 1.00 98.00 87 ASP A C 1
ATOM 658 O O . ASP A 1 87 ? 10.536 7.859 -2.176 1.00 98.00 87 ASP A O 1
ATOM 662 N N . ALA A 1 88 ? 9.693 8.196 -4.230 1.00 97.75 88 ALA A N 1
ATOM 663 C CA . ALA A 1 88 ? 8.752 9.242 -3.832 1.00 97.75 88 ALA A CA 1
ATOM 664 C C . ALA A 1 88 ? 7.578 8.713 -2.983 1.00 97.75 88 ALA A C 1
ATOM 666 O O . ALA A 1 88 ? 7.020 9.457 -2.172 1.00 97.75 88 ALA A O 1
ATOM 667 N N . LEU A 1 89 ? 7.221 7.431 -3.111 1.00 97.25 89 LEU A N 1
ATOM 668 C CA . LEU A 1 89 ? 6.206 6.779 -2.277 1.00 97.25 89 LEU A CA 1
ATOM 669 C C . LEU A 1 89 ? 6.730 6.381 -0.888 1.00 97.25 89 LEU A C 1
ATOM 671 O O . LEU A 1 89 ? 5.944 6.283 0.056 1.00 97.25 89 LEU A O 1
ATOM 675 N N . SER A 1 90 ? 8.041 6.207 -0.710 1.00 95.75 90 SER A N 1
ATOM 676 C CA . SER A 1 90 ? 8.634 5.849 0.590 1.00 95.75 90 SER A CA 1
ATOM 677 C C . SER A 1 90 ? 8.319 6.857 1.717 1.00 95.75 90 SER A C 1
ATOM 679 O O . SER A 1 90 ? 7.862 6.442 2.791 1.00 95.75 90 SER A O 1
ATOM 681 N N . PRO A 1 91 ? 8.455 8.185 1.511 1.00 97.38 91 PRO A N 1
ATOM 682 C CA . PRO A 1 91 ? 7.979 9.185 2.465 1.00 97.38 91 PRO A CA 1
ATOM 683 C C . PRO A 1 91 ? 6.487 9.094 2.799 1.00 97.38 91 PRO A C 1
ATOM 685 O O . PRO A 1 91 ? 6.121 9.400 3.930 1.00 97.38 91 PRO A O 1
ATOM 688 N N . VAL A 1 92 ? 5.636 8.648 1.868 1.00 96.94 92 VAL A N 1
ATOM 689 C CA . VAL A 1 92 ? 4.184 8.529 2.087 1.00 96.94 92 VAL A CA 1
ATOM 690 C C . VAL A 1 92 ? 3.888 7.479 3.159 1.00 96.94 92 VAL A C 1
ATOM 692 O O . VAL A 1 92 ? 3.167 7.764 4.112 1.00 96.94 92 VAL A O 1
ATOM 695 N N . ALA A 1 93 ? 4.494 6.292 3.075 1.00 96.12 93 ALA A N 1
ATOM 696 C CA . ALA A 1 93 ? 4.308 5.267 4.107 1.00 96.12 93 ALA A CA 1
ATOM 697 C C . ALA A 1 93 ? 4.900 5.684 5.459 1.00 96.12 93 ALA A C 1
ATOM 699 O O . ALA A 1 93 ? 4.300 5.436 6.504 1.00 96.12 93 ALA A O 1
ATOM 700 N N . ARG A 1 94 ? 6.058 6.359 5.447 1.00 97.12 94 ARG A N 1
ATOM 701 C CA . ARG A 1 94 ? 6.663 6.892 6.676 1.00 97.12 94 ARG A CA 1
ATOM 702 C C . ARG A 1 94 ? 5.748 7.913 7.345 1.00 97.12 94 ARG A C 1
ATOM 704 O O . ARG A 1 94 ? 5.630 7.898 8.564 1.00 97.12 94 ARG A O 1
ATOM 711 N N . HIS A 1 95 ? 5.096 8.766 6.560 1.00 98.12 95 HIS A N 1
ATOM 712 C CA . HIS A 1 95 ? 4.160 9.752 7.079 1.00 98.12 95 HIS A CA 1
ATOM 713 C C . HIS A 1 95 ? 2.950 9.095 7.754 1.00 98.12 95 HIS A C 1
ATOM 715 O O . HIS A 1 95 ? 2.610 9.497 8.860 1.00 98.12 95 HIS A O 1
ATOM 721 N N . ALA A 1 96 ? 2.352 8.052 7.163 1.00 98.12 96 ALA A N 1
ATOM 722 C CA . ALA A 1 96 ? 1.261 7.316 7.817 1.00 98.12 96 ALA A CA 1
ATOM 723 C C . ALA A 1 96 ? 1.682 6.734 9.173 1.00 98.12 96 ALA A C 1
ATOM 725 O O . ALA A 1 96 ? 0.950 6.866 10.150 1.00 98.12 96 ALA A O 1
ATOM 726 N N . ALA A 1 97 ? 2.867 6.119 9.243 1.00 97.75 97 ALA A N 1
ATOM 727 C CA . ALA A 1 97 ? 3.392 5.573 10.494 1.00 97.75 97 ALA A CA 1
ATOM 728 C C . ALA A 1 97 ? 3.629 6.676 11.540 1.00 97.75 97 ALA A C 1
ATOM 730 O O . ALA A 1 97 ? 3.186 6.553 12.674 1.00 97.75 97 ALA A O 1
ATOM 731 N N . GLN A 1 98 ? 4.246 7.792 11.141 1.00 98.31 98 GLN A N 1
ATOM 732 C CA . GLN A 1 98 ? 4.469 8.940 12.025 1.00 98.31 98 GLN A CA 1
ATOM 733 C C . GLN A 1 98 ? 3.160 9.560 12.518 1.00 98.31 98 GLN A C 1
ATOM 735 O O . GLN A 1 98 ? 3.056 9.917 13.689 1.00 98.31 98 GLN A O 1
ATOM 740 N N . HIS A 1 99 ? 2.163 9.690 11.641 1.00 98.50 99 HIS A N 1
ATOM 741 C CA . HIS A 1 99 ? 0.843 10.183 12.022 1.00 98.50 99 HIS A CA 1
ATOM 742 C C . HIS A 1 99 ? 0.199 9.243 13.035 1.00 98.50 99 HIS A C 1
ATOM 744 O O . HIS A 1 99 ? -0.297 9.715 14.055 1.00 98.50 99 HIS A O 1
ATOM 750 N N . LEU A 1 100 ? 0.250 7.931 12.787 1.00 98.06 100 LEU A N 1
ATOM 751 C CA . LEU A 1 100 ? -0.269 6.925 13.708 1.00 98.06 100 LEU A CA 1
ATOM 752 C C . LEU A 1 100 ? 0.413 7.005 15.084 1.00 98.06 100 LEU A C 1
ATOM 754 O O . LEU A 1 100 ? -0.281 6.971 16.096 1.00 98.06 100 LEU A O 1
ATOM 758 N N . ASP A 1 101 ? 1.737 7.166 15.129 1.00 98.19 101 ASP A N 1
ATOM 759 C CA . ASP A 1 101 ? 2.494 7.292 16.381 1.00 98.19 101 ASP A CA 1
ATOM 760 C C . ASP A 1 101 ? 2.124 8.561 17.170 1.00 98.19 101 ASP A C 1
ATOM 762 O O . ASP A 1 101 ? 2.111 8.555 18.401 1.00 98.19 101 ASP A O 1
ATOM 766 N N . GLN A 1 102 ? 1.845 9.665 16.471 1.00 98.12 102 GLN A N 1
ATOM 767 C CA . GLN A 1 102 ? 1.623 10.981 17.082 1.00 98.12 102 GLN A CA 1
ATOM 768 C C . GLN A 1 102 ? 0.165 11.232 17.474 1.00 98.12 102 GLN A C 1
ATOM 770 O O . GLN A 1 102 ? -0.099 11.821 18.521 1.00 98.12 102 GLN A O 1
ATOM 775 N N . HIS A 1 103 ? -0.774 10.810 16.631 1.00 97.69 103 HIS A N 1
ATOM 776 C CA . HIS A 1 103 ? -2.192 11.165 16.738 1.00 97.69 103 HIS A CA 1
ATOM 777 C C . HIS A 1 103 ? -3.095 9.942 16.932 1.00 97.69 103 HIS A C 1
ATOM 779 O O . HIS A 1 103 ? -4.271 10.090 17.263 1.00 97.69 103 HIS A O 1
ATOM 785 N N . GLY A 1 104 ? -2.559 8.730 16.767 1.00 97.44 104 GLY A N 1
ATOM 786 C CA . GLY A 1 104 ? -3.348 7.506 16.788 1.00 97.44 104 GLY A CA 1
ATOM 787 C C . GLY A 1 104 ? -4.219 7.331 15.534 1.00 97.44 104 GLY A C 1
ATOM 788 O O . GLY A 1 104 ? -4.040 8.021 14.527 1.00 97.44 104 GLY A O 1
ATOM 789 N N . PRO A 1 105 ? -5.147 6.358 15.559 1.00 96.81 105 PRO A N 1
ATOM 790 C CA . PRO A 1 105 ? -6.045 6.085 14.444 1.00 96.81 105 PRO A CA 1
ATOM 791 C C . PRO A 1 105 ? -7.225 7.062 14.414 1.00 96.81 105 PRO A C 1
ATOM 793 O O . PRO A 1 105 ? -8.231 6.859 15.095 1.00 96.81 105 PRO A O 1
ATOM 796 N N . ASP A 1 106 ? -7.117 8.101 13.591 1.00 96.19 106 ASP A N 1
ATOM 797 C CA . ASP A 1 106 ? -8.170 9.090 13.370 1.00 96.19 106 ASP A CA 1
ATOM 798 C C . ASP A 1 106 ? -8.681 9.103 11.913 1.00 96.19 106 ASP A C 1
ATOM 800 O O . ASP A 1 106 ? -8.262 8.329 11.040 1.00 96.19 106 ASP A O 1
ATOM 804 N N . GLU A 1 107 ? -9.658 9.971 11.640 1.00 93.88 107 GLU A N 1
ATOM 805 C CA . GLU A 1 107 ? -10.240 10.102 10.301 1.00 93.88 107 GLU A CA 1
ATOM 806 C C . GLU A 1 107 ? -9.230 10.686 9.297 1.00 93.88 107 GLU A C 1
ATOM 808 O O . GLU A 1 107 ? -9.253 10.314 8.124 1.00 93.88 107 GLU A O 1
ATOM 813 N N . ALA A 1 108 ? -8.294 11.527 9.754 1.00 95.75 108 ALA A N 1
ATOM 814 C CA . ALA A 1 108 ? -7.235 12.082 8.915 1.00 95.75 108 ALA A CA 1
ATOM 815 C C . ALA A 1 108 ? -6.276 10.988 8.424 1.00 95.75 108 ALA A C 1
ATOM 817 O O . ALA A 1 108 ? -6.013 10.904 7.222 1.00 95.75 108 ALA A O 1
ATOM 818 N N . LEU A 1 109 ? -5.832 10.091 9.311 1.00 97.50 109 LEU A N 1
ATOM 819 C CA . LEU A 1 109 ? -5.038 8.919 8.952 1.00 97.50 109 LEU A CA 1
ATOM 820 C C . LEU A 1 109 ? -5.808 8.007 8.000 1.00 97.50 109 LEU A C 1
ATOM 822 O O . LEU A 1 109 ? -5.254 7.512 7.021 1.00 97.50 109 LEU A O 1
ATOM 826 N N . THR A 1 110 ? -7.100 7.804 8.256 1.00 95.19 110 THR A N 1
ATOM 827 C CA . THR A 1 11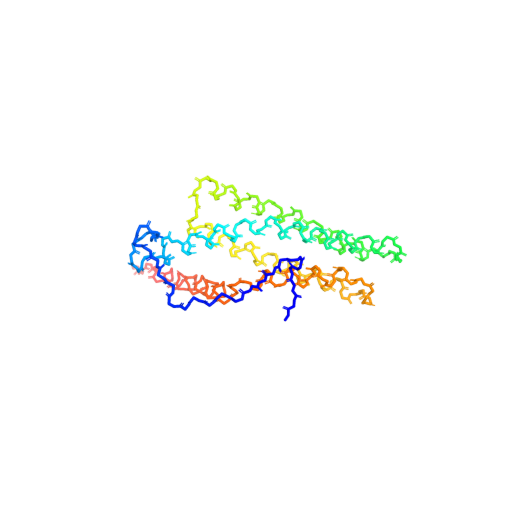0 ? -7.932 6.952 7.401 1.00 95.19 110 THR A CA 1
ATOM 828 C C . THR A 1 110 ? -8.033 7.520 5.982 1.00 95.19 110 THR A C 1
ATOM 830 O O . THR A 1 110 ? -7.840 6.790 5.007 1.00 95.19 110 THR A O 1
ATOM 833 N N . ALA A 1 111 ? -8.274 8.826 5.842 1.00 94.75 111 ALA A N 1
ATOM 834 C CA . ALA A 1 111 ? -8.288 9.505 4.550 1.00 94.75 111 ALA A CA 1
ATOM 835 C C . ALA A 1 111 ? -6.910 9.469 3.863 1.00 94.75 111 ALA A C 1
ATOM 837 O O . ALA A 1 111 ? -6.822 9.164 2.669 1.00 94.75 111 ALA A O 1
ATOM 838 N N . PHE A 1 112 ? -5.833 9.711 4.618 1.00 96.81 112 PHE A N 1
ATOM 839 C CA . PHE A 1 112 ? -4.460 9.636 4.120 1.00 96.81 112 PHE A CA 1
ATOM 840 C C . PHE A 1 112 ? -4.135 8.244 3.568 1.00 96.81 112 PHE A C 1
ATOM 842 O O . PHE A 1 112 ? -3.668 8.118 2.434 1.00 96.81 112 PHE A O 1
ATOM 849 N N . ASN A 1 113 ? -4.450 7.192 4.327 1.00 96.19 113 ASN A N 1
ATOM 850 C CA . ASN A 1 113 ? -4.225 5.806 3.931 1.00 96.19 113 ASN A CA 1
ATOM 851 C C . ASN A 1 113 ? -4.952 5.460 2.627 1.00 96.19 113 ASN A C 1
ATOM 853 O O . ASN A 1 113 ? -4.381 4.797 1.762 1.00 96.19 113 ASN A O 1
ATOM 857 N N . LEU A 1 114 ? -6.186 5.935 2.434 1.00 95.31 114 LEU A N 1
ATOM 858 C CA . LEU A 1 114 ? -6.915 5.740 1.175 1.00 95.31 114 LEU A CA 1
ATOM 859 C C . LEU A 1 114 ? -6.204 6.408 -0.006 1.00 95.31 114 LEU A C 1
ATOM 861 O O . LEU A 1 114 ? -6.058 5.792 -1.064 1.00 95.31 114 LEU A O 1
ATOM 865 N N . GLY A 1 115 ? -5.708 7.633 0.177 1.00 95.75 115 GLY A N 1
ATOM 866 C CA . GLY A 1 115 ? -4.892 8.322 -0.824 1.00 95.75 115 GLY A CA 1
ATOM 867 C C . GLY A 1 115 ? -3.598 7.567 -1.152 1.00 95.75 115 GLY A C 1
ATOM 868 O O . GLY A 1 115 ? -3.291 7.344 -2.326 1.00 95.75 115 GLY A O 1
ATOM 869 N N . ALA A 1 116 ? -2.879 7.105 -0.127 1.00 96.50 116 ALA A N 1
ATOM 870 C CA . ALA A 1 116 ? -1.655 6.320 -0.272 1.00 96.50 116 ALA A CA 1
ATOM 871 C C . ALA A 1 116 ? -1.899 5.012 -1.041 1.00 96.50 116 ALA A C 1
ATOM 873 O O . ALA A 1 116 ? -1.187 4.700 -1.995 1.00 96.50 116 ALA A O 1
ATOM 874 N N . ARG A 1 117 ? -2.968 4.280 -0.712 1.00 95.06 117 ARG A N 1
ATOM 875 C CA . ARG A 1 117 ? -3.332 3.041 -1.416 1.00 95.06 117 ARG A CA 1
ATOM 876 C C . ARG A 1 117 ? -3.636 3.274 -2.897 1.00 95.06 117 ARG A C 1
ATOM 878 O O . ARG A 1 117 ? -3.276 2.435 -3.716 1.00 95.06 117 ARG A O 1
ATOM 885 N N . ARG A 1 118 ? -4.227 4.416 -3.267 1.00 95.25 118 ARG A N 1
ATOM 886 C CA . ARG A 1 118 ? -4.440 4.786 -4.681 1.00 95.25 118 ARG A CA 1
ATOM 887 C C . ARG A 1 118 ? -3.143 5.109 -5.417 1.00 95.25 118 ARG A C 1
ATOM 889 O O . ARG A 1 118 ? -3.035 4.846 -6.612 1.00 95.25 118 ARG A O 1
ATOM 896 N N . LEU A 1 119 ? -2.164 5.704 -4.739 1.00 96.69 119 LEU A N 1
ATOM 897 C CA . LEU A 1 119 ? -0.831 5.892 -5.313 1.00 96.69 119 LEU A CA 1
ATOM 898 C C . LEU A 1 119 ? -0.173 4.537 -5.603 1.00 96.69 119 LEU A C 1
ATOM 900 O O . LEU A 1 119 ? 0.354 4.334 -6.691 1.00 96.69 119 LEU A O 1
ATOM 904 N N . PHE A 1 120 ? -0.292 3.600 -4.665 1.00 96.56 120 PHE A N 1
ATOM 905 C CA . PHE A 1 120 ? 0.283 2.262 -4.779 1.00 96.56 120 PHE A CA 1
ATOM 906 C C . PHE A 1 120 ? -0.404 1.446 -5.882 1.00 96.56 120 PHE A C 1
ATOM 908 O O . PHE A 1 120 ? 0.261 0.759 -6.649 1.00 96.56 120 PHE A O 1
ATOM 915 N N . ASP A 1 121 ? -1.727 1.546 -6.011 1.00 95.62 121 ASP A N 1
ATOM 916 C CA . ASP A 1 121 ? -2.481 0.895 -7.090 1.00 95.62 121 ASP A CA 1
ATOM 917 C C . ASP A 1 121 ? -2.041 1.376 -8.484 1.00 95.62 121 ASP A C 1
ATOM 919 O O . ASP A 1 121 ? -1.829 0.565 -9.387 1.00 95.62 121 ASP A O 1
ATOM 923 N N . ARG A 1 122 ? -1.817 2.689 -8.642 1.00 96.38 122 ARG A N 1
ATOM 924 C CA . ARG A 1 122 ? -1.305 3.265 -9.895 1.00 96.38 122 ARG A CA 1
ATOM 925 C C . ARG A 1 122 ? 0.103 2.787 -10.221 1.00 96.38 122 ARG A C 1
ATOM 927 O O . ARG A 1 122 ? 0.340 2.370 -11.351 1.00 96.38 122 ARG A O 1
ATOM 934 N N . TRP A 1 123 ? 1.005 2.819 -9.239 1.00 97.50 123 TRP A N 1
ATOM 935 C CA . TRP A 1 123 ? 2.368 2.321 -9.422 1.00 97.50 123 TRP A CA 1
ATOM 936 C C . TRP A 1 123 ? 2.363 0.835 -9.803 1.00 97.50 123 TRP A C 1
ATOM 938 O O . TRP A 1 123 ? 3.022 0.450 -10.763 1.00 97.50 123 TRP A O 1
ATOM 948 N N . GLN A 1 124 ? 1.540 0.016 -9.134 1.00 96.56 124 GLN A N 1
ATOM 949 C CA . GLN A 1 124 ? 1.416 -1.410 -9.451 1.00 96.56 124 GLN A CA 1
ATOM 950 C C . GLN A 1 124 ? 0.939 -1.633 -10.888 1.00 96.56 124 GLN A C 1
ATOM 952 O O . GLN A 1 124 ? 1.487 -2.473 -11.592 1.00 96.56 124 GLN A O 1
ATOM 957 N N . GLY A 1 125 ? -0.054 -0.866 -11.349 1.00 95.12 125 GLY A N 1
ATOM 958 C CA . GLY A 1 125 ? -0.518 -0.946 -12.736 1.00 95.12 125 GLY A CA 1
ATOM 959 C C . GLY A 1 125 ? 0.558 -0.560 -13.755 1.00 95.12 125 GLY A C 1
ATOM 960 O O . GLY A 1 125 ? 0.662 -1.194 -14.807 1.00 95.12 125 GLY A O 1
ATOM 961 N N . ALA A 1 126 ? 1.384 0.444 -13.446 1.00 95.12 126 ALA A N 1
ATOM 962 C CA . ALA A 1 126 ? 2.515 0.829 -14.289 1.00 95.12 126 ALA A CA 1
ATOM 963 C C . ALA A 1 126 ? 3.600 -0.262 -14.317 1.00 95.12 126 ALA A C 1
ATOM 965 O O . ALA A 1 126 ? 4.074 -0.623 -15.394 1.00 95.12 126 ALA A O 1
ATOM 966 N N . CYS A 1 127 ? 3.933 -0.834 -13.157 1.00 94.31 127 CYS A N 1
ATOM 967 C CA . CYS A 1 127 ? 4.876 -1.945 -13.023 1.00 94.31 127 CYS A CA 1
ATOM 968 C C . CYS A 1 127 ? 4.408 -3.181 -13.808 1.00 94.31 127 CYS A C 1
ATOM 970 O O . CYS A 1 127 ? 5.170 -3.733 -14.595 1.00 94.31 127 CYS A O 1
ATOM 972 N N . GLU A 1 128 ? 3.134 -3.563 -13.682 1.00 92.56 128 GLU A N 1
ATOM 973 C CA . GLU A 1 128 ? 2.534 -4.671 -14.435 1.00 92.56 128 GLU A CA 1
ATOM 974 C C . GLU A 1 128 ? 2.531 -4.415 -15.944 1.00 92.56 128 GLU A C 1
ATOM 976 O O . GLU A 1 128 ? 2.823 -5.320 -16.721 1.00 92.56 128 GLU A O 1
ATOM 981 N N . SER A 1 129 ? 2.243 -3.184 -16.373 1.00 91.31 129 SER A N 1
ATOM 982 C CA . SER A 1 129 ? 2.276 -2.816 -17.795 1.00 91.31 129 SER A CA 1
ATOM 983 C C . SER A 1 129 ? 3.693 -2.903 -18.364 1.00 91.31 129 SER A C 1
ATOM 985 O O . SER A 1 129 ? 3.888 -3.394 -19.473 1.00 91.31 129 SER A O 1
ATOM 987 N N . PHE A 1 130 ? 4.689 -2.472 -17.589 1.00 89.88 130 PHE A N 1
ATOM 988 C CA . PHE A 1 130 ? 6.101 -2.610 -17.937 1.00 89.88 130 PHE A CA 1
ATOM 989 C C . PHE A 1 130 ? 6.537 -4.084 -17.958 1.00 89.88 130 PHE A C 1
ATOM 991 O O . PHE A 1 130 ? 7.230 -4.522 -18.875 1.00 89.88 130 PHE A O 1
ATOM 998 N N . ALA A 1 131 ? 6.079 -4.875 -16.986 1.00 87.69 131 ALA A N 1
ATOM 999 C CA . ALA A 1 131 ? 6.338 -6.306 -16.906 1.00 87.69 131 ALA A CA 1
ATOM 1000 C C . ALA A 1 131 ? 5.656 -7.100 -18.028 1.00 87.69 131 ALA A C 1
ATOM 1002 O O . ALA A 1 131 ? 6.196 -8.115 -18.443 1.00 87.69 131 ALA A O 1
ATOM 1003 N N . ALA A 1 132 ? 4.518 -6.649 -18.560 1.00 84.12 132 ALA A N 1
ATOM 1004 C CA . ALA A 1 132 ? 3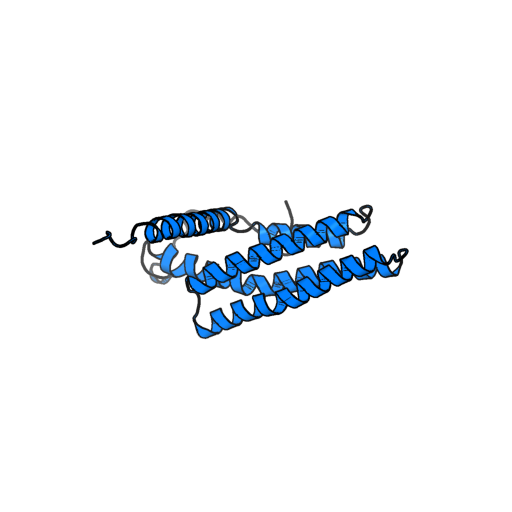.819 -7.316 -19.661 1.00 84.12 132 ALA A CA 1
ATOM 1005 C C . ALA A 1 132 ? 4.625 -7.331 -20.975 1.00 84.12 132 ALA A C 1
ATOM 1007 O O . ALA A 1 132 ? 4.335 -8.124 -21.866 1.00 84.12 132 ALA A O 1
ATOM 1008 N N . ALA A 1 133 ? 5.655 -6.485 -21.098 1.00 71.25 133 ALA A N 1
ATOM 1009 C CA . ALA A 1 133 ? 6.626 -6.564 -22.189 1.00 71.25 133 ALA A CA 1
ATOM 1010 C C . ALA A 1 133 ? 7.594 -7.762 -22.053 1.00 71.25 133 ALA A C 1
ATOM 1012 O O . ALA A 1 133 ? 8.403 -8.006 -22.950 1.00 71.25 133 ALA A O 1
ATOM 1013 N N . LEU A 1 134 ? 7.540 -8.492 -20.934 1.00 68.56 134 LEU A N 1
ATOM 1014 C CA . LEU A 1 134 ? 8.289 -9.716 -20.677 1.00 68.56 134 LEU A CA 1
ATOM 1015 C C . LEU A 1 134 ? 7.439 -10.932 -21.046 1.00 68.56 134 LEU A C 1
ATOM 1017 O O . LEU A 1 134 ? 6.312 -11.074 -20.588 1.00 68.56 134 LEU A O 1
ATOM 1021 N N . ASP A 1 135 ? 8.012 -11.840 -21.827 1.00 62.19 135 ASP A N 1
ATOM 1022 C CA . ASP A 1 135 ? 7.309 -12.972 -22.441 1.00 62.19 135 ASP A CA 1
ATOM 1023 C C . ASP A 1 135 ? 7.061 -14.144 -21.450 1.00 62.19 135 ASP A C 1
ATOM 1025 O O . ASP A 1 135 ? 7.462 -15.265 -21.712 1.00 62.19 135 ASP A O 1
ATOM 1029 N N . ASP A 1 136 ? 6.470 -13.912 -20.269 1.00 59.59 136 ASP A N 1
ATOM 1030 C CA . ASP A 1 136 ? 6.044 -14.927 -19.266 1.00 59.59 136 ASP A CA 1
ATOM 1031 C C . ASP A 1 136 ? 7.134 -15.735 -18.505 1.00 59.59 136 ASP A C 1
ATOM 1033 O O . ASP A 1 136 ? 6.832 -16.717 -17.821 1.00 59.59 136 ASP A O 1
ATOM 1037 N N . HIS A 1 137 ? 8.410 -15.338 -18.527 1.00 63.12 137 HIS A N 1
ATOM 1038 C CA . HIS A 1 137 ? 9.496 -16.220 -18.045 1.00 63.12 137 HIS A CA 1
ATOM 1039 C C . HIS A 1 137 ? 9.814 -16.205 -16.529 1.00 63.12 137 HIS A C 1
ATOM 1041 O O . HIS A 1 137 ? 10.646 -17.009 -16.112 1.00 63.12 137 HIS A O 1
ATOM 1047 N N . GLU A 1 138 ? 9.195 -15.362 -15.685 1.00 74.75 138 GLU A N 1
ATOM 1048 C CA . GLU A 1 138 ? 9.579 -15.248 -14.257 1.00 74.75 138 GLU A CA 1
ATOM 1049 C C . GLU A 1 138 ? 8.411 -15.513 -13.272 1.00 74.75 138 GLU A C 1
ATOM 1051 O O . GLU A 1 138 ? 7.724 -14.585 -12.834 1.00 74.75 138 GLU A O 1
ATOM 1056 N N . PRO A 1 139 ? 8.188 -16.773 -12.843 1.00 78.19 139 PRO A N 1
ATOM 1057 C CA . PRO A 1 139 ? 7.085 -17.149 -11.946 1.00 78.19 139 PRO A CA 1
ATOM 1058 C C . PRO A 1 139 ? 7.075 -16.436 -10.583 1.00 78.19 139 PRO A C 1
ATOM 1060 O O . PRO A 1 139 ? 6.016 -16.274 -9.966 1.00 78.19 139 PRO A O 1
ATOM 1063 N N . ALA A 1 140 ? 8.247 -16.016 -10.095 1.00 78.31 140 ALA A N 1
ATOM 1064 C CA . ALA A 1 140 ? 8.375 -15.264 -8.849 1.00 78.31 140 ALA A CA 1
ATOM 1065 C C . ALA A 1 140 ? 7.734 -13.871 -8.958 1.00 78.31 140 ALA A C 1
ATOM 1067 O O . ALA A 1 140 ? 7.050 -13.442 -8.028 1.00 78.31 140 A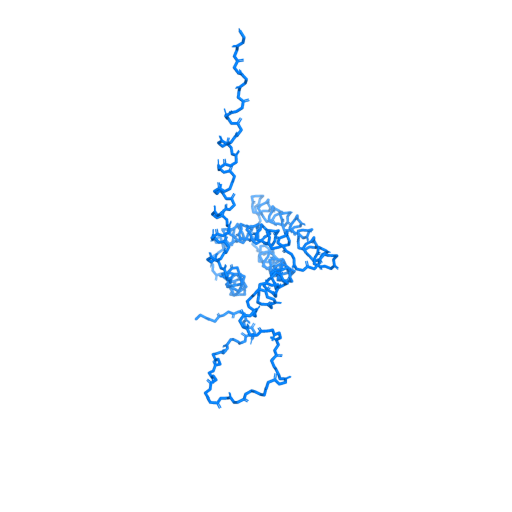LA A O 1
ATOM 1068 N N . LEU A 1 141 ? 7.883 -13.215 -10.114 1.00 83.56 141 LEU A N 1
ATOM 1069 C CA . LEU A 1 141 ? 7.275 -11.919 -10.406 1.00 83.56 141 LEU A CA 1
ATOM 1070 C C . LEU A 1 141 ? 5.746 -12.026 -10.410 1.00 83.56 141 LEU A C 1
ATOM 1072 O O . LEU A 1 141 ? 5.070 -11.290 -9.699 1.00 83.56 141 LEU A O 1
ATOM 1076 N N . LEU A 1 142 ? 5.205 -13.025 -11.117 1.00 83.81 142 LEU A N 1
ATOM 1077 C CA . LEU A 1 142 ? 3.761 -13.288 -11.167 1.00 83.81 142 LEU A CA 1
ATOM 1078 C C . LEU A 1 142 ? 3.172 -13.583 -9.781 1.00 83.81 142 LEU A C 1
ATOM 1080 O O . LEU A 1 142 ? 2.051 -13.181 -9.465 1.00 83.81 142 LEU A O 1
ATOM 1084 N N . THR A 1 143 ? 3.924 -14.297 -8.942 1.00 87.75 143 THR A N 1
ATOM 1085 C CA . THR A 1 143 ? 3.506 -14.608 -7.571 1.00 87.75 143 THR A CA 1
ATOM 1086 C C . THR A 1 143 ? 3.423 -13.344 -6.720 1.00 87.75 143 THR A C 1
ATOM 1088 O O . THR A 1 143 ? 2.417 -13.143 -6.040 1.00 87.75 143 THR A O 1
ATOM 1091 N N . LEU A 1 144 ? 4.443 -12.486 -6.786 1.00 89.38 144 LEU A N 1
ATOM 1092 C CA . LEU A 1 144 ? 4.510 -11.254 -6.007 1.00 89.38 144 LEU A CA 1
ATOM 1093 C C . LEU A 1 144 ? 3.470 -10.222 -6.464 1.00 89.38 144 LEU A C 1
ATOM 1095 O O . LEU A 1 144 ? 2.754 -9.682 -5.622 1.00 89.38 144 LEU A O 1
ATOM 1099 N N . ALA A 1 145 ? 3.309 -10.033 -7.777 1.00 90.62 145 ALA A N 1
ATOM 1100 C CA . ALA A 1 145 ? 2.278 -9.173 -8.360 1.00 90.62 145 ALA A CA 1
ATOM 1101 C C . ALA A 1 145 ? 0.875 -9.586 -7.888 1.00 90.62 145 ALA A C 1
ATOM 1103 O O . ALA A 1 145 ? 0.073 -8.770 -7.431 1.00 90.62 145 ALA A O 1
ATOM 1104 N N . ARG A 1 146 ? 0.582 -10.893 -7.906 1.00 90.81 146 ARG A N 1
ATOM 1105 C CA . ARG A 1 146 ? -0.692 -11.427 -7.406 1.00 90.81 146 ARG A CA 1
ATOM 1106 C C . ARG A 1 146 ? -0.894 -11.136 -5.920 1.00 90.81 146 ARG A C 1
ATOM 1108 O O . ARG A 1 146 ? -2.005 -10.795 -5.516 1.00 90.81 146 ARG A O 1
ATOM 1115 N N . ASP A 1 147 ? 0.145 -11.297 -5.109 1.00 92.69 147 ASP A N 1
ATOM 1116 C CA . ASP A 1 147 ? 0.075 -11.050 -3.670 1.00 92.69 147 ASP A CA 1
ATOM 1117 C C . ASP A 1 147 ? -0.162 -9.556 -3.378 1.00 92.69 147 ASP A C 1
ATOM 1119 O O . ASP A 1 147 ? -1.058 -9.222 -2.600 1.00 92.69 147 ASP A O 1
ATOM 1123 N N . LEU A 1 148 ? 0.523 -8.658 -4.093 1.00 94.00 148 LEU A N 1
ATOM 1124 C CA . LEU A 1 148 ? 0.285 -7.209 -4.064 1.00 94.00 148 LEU A CA 1
ATOM 1125 C C . LEU A 1 148 ? -1.166 -6.865 -4.438 1.00 94.00 148 LEU A C 1
ATOM 1127 O O . LEU A 1 148 ? -1.836 -6.116 -3.720 1.00 94.00 148 LEU A O 1
ATOM 1131 N N . ARG A 1 149 ? -1.703 -7.467 -5.507 1.00 93.56 149 ARG A N 1
ATOM 1132 C CA . ARG A 1 149 ? -3.095 -7.260 -5.942 1.00 93.56 149 ARG A CA 1
ATOM 1133 C C . ARG A 1 149 ? -4.126 -7.769 -4.943 1.00 93.56 149 ARG A C 1
ATOM 1135 O O . ARG A 1 149 ? -5.155 -7.115 -4.747 1.00 93.56 149 ARG A O 1
ATOM 1142 N N . LEU A 1 150 ? -3.865 -8.899 -4.287 1.00 92.56 150 LEU A N 1
ATOM 1143 C CA . LEU A 1 150 ? -4.727 -9.412 -3.220 1.00 92.56 150 LEU A CA 1
ATOM 1144 C C . LEU A 1 150 ? -4.800 -8.432 -2.052 1.00 92.56 150 LEU A C 1
ATOM 1146 O O . LEU A 1 150 ? -5.897 -8.099 -1.606 1.00 92.56 150 LEU A O 1
ATOM 1150 N N . VAL A 1 151 ? -3.651 -7.923 -1.606 1.00 92.56 151 VAL A N 1
ATOM 1151 C CA . VAL A 1 151 ? -3.566 -6.956 -0.505 1.00 92.56 151 VAL A CA 1
ATOM 1152 C C . VAL A 1 151 ? -4.256 -5.638 -0.872 1.00 92.56 151 VAL A C 1
ATOM 1154 O O . VAL A 1 151 ? -5.063 -5.116 -0.099 1.00 92.56 151 VAL A O 1
ATOM 1157 N N . GLN A 1 152 ? -4.040 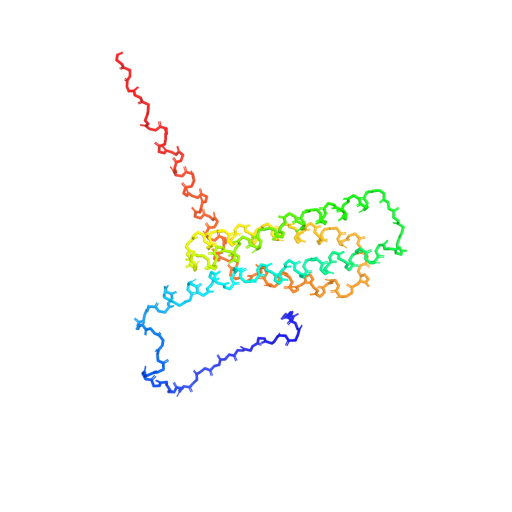-5.130 -2.089 1.00 91.69 152 GLN A N 1
ATOM 1158 C CA . GLN A 1 152 ? -4.749 -3.952 -2.605 1.00 91.69 152 GLN A CA 1
ATOM 1159 C C . GLN A 1 152 ? -6.267 -4.167 -2.707 1.00 91.69 152 GLN A C 1
ATOM 1161 O O . GLN A 1 152 ? -7.030 -3.212 -2.574 1.00 91.69 152 GLN A O 1
ATOM 1166 N N . GLY A 1 153 ? -6.729 -5.404 -2.910 1.00 91.44 153 GLY A N 1
ATOM 1167 C CA . GLY A 1 153 ? -8.150 -5.753 -2.967 1.00 91.44 153 GLY A CA 1
ATOM 1168 C C . GLY A 1 153 ? -8.887 -5.710 -1.626 1.00 91.44 153 GLY A C 1
ATOM 1169 O O . GLY A 1 153 ? -10.117 -5.625 -1.611 1.00 91.44 153 GLY A O 1
ATOM 1170 N N . ILE A 1 154 ? -8.176 -5.731 -0.495 1.00 89.81 154 ILE A N 1
ATOM 1171 C CA . ILE A 1 154 ? -8.802 -5.748 0.832 1.00 89.81 154 ILE A CA 1
ATOM 1172 C C . ILE A 1 154 ? -9.602 -4.455 1.054 1.00 89.81 154 ILE A C 1
ATOM 1174 O O . ILE A 1 154 ? -9.071 -3.353 0.927 1.00 89.81 154 ILE A O 1
ATOM 1178 N N . ALA A 1 155 ? -10.880 -4.586 1.420 1.00 83.62 155 ALA A N 1
ATOM 1179 C CA . ALA A 1 155 ? -11.799 -3.467 1.674 1.00 83.62 155 ALA A CA 1
ATOM 1180 C C . ALA A 1 155 ? -11.966 -2.475 0.501 1.00 83.62 155 ALA A C 1
ATOM 1182 O O . ALA A 1 155 ? -12.277 -1.303 0.719 1.00 83.62 155 ALA A O 1
ATOM 1183 N N . ARG A 1 156 ? -11.785 -2.931 -0.747 1.00 88.56 156 ARG A N 1
ATOM 1184 C CA . ARG A 1 156 ? -11.896 -2.084 -1.946 1.00 88.56 156 ARG A CA 1
ATOM 1185 C C . ARG A 1 156 ? -13.230 -1.336 -2.045 1.00 88.56 156 ARG A C 1
ATOM 1187 O O . ARG A 1 156 ? -13.222 -0.133 -2.267 1.00 88.56 156 ARG A O 1
ATOM 1194 N N . SER A 1 157 ? -14.353 -2.007 -1.797 1.00 89.00 157 SER A N 1
ATOM 1195 C CA . SER A 1 157 ? -15.682 -1.377 -1.870 1.00 89.00 157 SER A CA 1
ATOM 1196 C C . SER A 1 157 ? -15.862 -0.231 -0.867 1.00 89.00 157 SER A C 1
ATOM 1198 O O . SER A 1 157 ? -16.507 0.770 -1.168 1.00 89.00 157 SER A O 1
ATOM 1200 N N . ILE A 1 158 ? -15.257 -0.340 0.320 1.00 87.94 158 ILE A N 1
ATOM 1201 C CA . ILE A 1 158 ? -15.279 0.723 1.334 1.00 87.94 158 ILE A CA 1
ATOM 1202 C C . ILE A 1 158 ? -14.459 1.923 0.849 1.00 87.94 158 ILE A C 1
ATOM 1204 O O . ILE A 1 158 ? -14.894 3.066 0.987 1.00 87.94 158 ILE A O 1
ATOM 1208 N N . ALA A 1 159 ? -13.291 1.668 0.254 1.00 88.69 159 ALA A N 1
ATOM 1209 C CA . ALA A 1 159 ? -12.450 2.713 -0.321 1.00 88.69 159 ALA A CA 1
ATOM 1210 C C . ALA A 1 159 ? -13.161 3.453 -1.468 1.00 88.69 159 ALA A C 1
ATOM 1212 O O . ALA A 1 159 ? -13.165 4.682 -1.487 1.00 88.69 159 ALA A O 1
ATOM 1213 N N . GLU A 1 160 ? -13.814 2.719 -2.373 1.00 92.69 160 GLU A N 1
ATOM 1214 C CA . GLU A 1 160 ? -14.601 3.279 -3.480 1.00 92.69 160 GLU A CA 1
ATOM 1215 C C . GLU A 1 160 ? -15.755 4.148 -2.969 1.00 92.69 160 GLU A C 1
ATOM 1217 O O . GLU A 1 160 ? -15.928 5.277 -3.428 1.00 92.69 160 GLU A O 1
ATOM 1222 N N . SER A 1 161 ? -16.492 3.675 -1.958 1.00 94.00 161 SER A N 1
ATOM 1223 C CA . SER A 1 161 ? -17.570 4.449 -1.335 1.00 94.00 161 SER A CA 1
ATOM 1224 C C . SER A 1 161 ? -17.066 5.757 -0.722 1.00 94.00 161 SER A C 1
ATOM 1226 O O . SER A 1 161 ? -17.712 6.791 -0.874 1.00 94.00 161 SER A O 1
ATOM 1228 N N . ARG A 1 162 ? -15.920 5.736 -0.032 1.00 91.62 162 ARG A N 1
ATOM 1229 C CA . ARG A 1 162 ? -15.331 6.946 0.563 1.00 91.62 162 ARG A CA 1
ATOM 1230 C C . ARG A 1 162 ? -14.789 7.904 -0.495 1.00 91.62 162 ARG A C 1
ATOM 1232 O O . ARG A 1 162 ? -14.923 9.113 -0.342 1.00 91.62 162 ARG A O 1
ATOM 1239 N N . GLN A 1 163 ? -14.216 7.385 -1.581 1.00 92.31 163 GLN A N 1
ATOM 1240 C CA . GLN A 1 163 ? -13.788 8.206 -2.714 1.00 92.31 163 GLN A CA 1
ATOM 1241 C C . GLN A 1 163 ? -14.980 8.906 -3.375 1.00 92.31 163 GLN A C 1
ATOM 1243 O O . GLN A 1 163 ? -14.883 10.090 -3.689 1.00 92.31 163 GLN A O 1
ATOM 1248 N N . PHE A 1 164 ? -16.091 8.190 -3.565 1.00 94.56 164 PHE A N 1
ATOM 1249 C CA . PHE A 1 164 ? -17.327 8.769 -4.083 1.00 94.56 164 PHE A CA 1
ATOM 1250 C C . PHE A 1 164 ? -17.828 9.899 -3.174 1.00 94.56 164 PHE A C 1
ATOM 1252 O O . PHE A 1 164 ? -18.014 11.016 -3.642 1.00 94.56 164 PHE A O 1
ATOM 1259 N N . GLN A 1 165 ? -17.932 9.649 -1.865 1.00 93.31 165 GLN A N 1
ATOM 1260 C CA . GLN A 1 165 ? -18.348 10.661 -0.885 1.00 93.31 165 GLN A CA 1
ATOM 1261 C C . GLN A 1 165 ? -17.433 11.892 -0.865 1.00 93.31 165 GLN A C 1
ATOM 1263 O O . GLN A 1 165 ? -17.918 13.015 -0.793 1.00 93.31 165 GLN A O 1
ATOM 1268 N N . ALA A 1 166 ? -16.113 11.706 -0.955 1.00 91.31 166 ALA A N 1
ATOM 1269 C CA . ALA A 1 166 ? -15.176 12.825 -1.037 1.00 91.31 166 ALA A CA 1
ATOM 1270 C C . ALA A 1 166 ? -15.404 13.679 -2.299 1.00 91.31 166 ALA A C 1
ATOM 1272 O O . ALA A 1 166 ? -15.263 14.900 -2.246 1.00 91.31 166 ALA A O 1
ATOM 1273 N N . GLY A 1 167 ? -15.774 13.044 -3.416 1.00 94.50 167 GLY A N 1
ATOM 1274 C CA . GLY A 1 167 ? -16.165 13.726 -4.648 1.00 94.50 167 GLY A CA 1
ATOM 1275 C C . GLY A 1 167 ? -17.463 14.519 -4.495 1.00 94.50 167 GLY A C 1
ATOM 1276 O O . GLY A 1 167 ? -17.478 15.701 -4.826 1.00 94.50 167 GLY A O 1
ATOM 1277 N N . GLU A 1 168 ? -18.510 13.904 -3.940 1.00 96.62 168 GLU A N 1
ATOM 1278 C CA . GLU A 1 168 ? -19.804 14.566 -3.707 1.00 96.62 168 GLU A CA 1
ATOM 1279 C C . GLU A 1 168 ? -19.645 15.809 -2.825 1.00 96.62 168 GLU A C 1
ATOM 1281 O O . GLU A 1 168 ? -20.052 16.899 -3.220 1.00 96.62 168 GLU A O 1
ATOM 1286 N N . THR A 1 169 ? -18.943 15.689 -1.694 1.00 93.62 169 THR A N 1
ATOM 1287 C CA . THR A 1 169 ? -18.671 16.823 -0.796 1.00 93.62 169 THR A CA 1
ATOM 1288 C C . THR A 1 169 ? -17.970 17.975 -1.523 1.00 93.62 169 THR A C 1
ATOM 1290 O O . THR A 1 169 ? -18.294 19.145 -1.311 1.00 93.62 169 THR A O 1
ATOM 1293 N N . LEU A 1 170 ? -17.007 17.669 -2.399 1.00 92.75 170 LEU A N 1
ATOM 1294 C CA . LEU A 1 170 ? -16.293 18.689 -3.167 1.00 92.75 170 LEU A CA 1
ATOM 1295 C C . LEU A 1 170 ? -17.226 19.406 -4.157 1.00 92.75 170 LEU A C 1
ATOM 1297 O O . LEU A 1 170 ? -17.186 20.635 -4.267 1.00 92.75 170 LEU A O 1
ATOM 1301 N N . LEU A 1 171 ? -18.089 18.659 -4.844 1.00 93.12 171 LEU A N 1
ATOM 1302 C CA . LEU A 1 171 ? -19.048 19.211 -5.801 1.00 93.12 171 LEU A CA 1
ATOM 1303 C C . LEU A 1 171 ? -20.110 20.076 -5.106 1.00 93.12 171 LEU A C 1
ATOM 1305 O O . LEU A 1 171 ? -20.369 21.198 -5.545 1.00 93.12 171 LEU A O 1
ATOM 1309 N N . GLU A 1 172 ? -20.652 19.626 -3.975 1.00 90.31 172 GLU A N 1
ATOM 1310 C CA . GLU A 1 172 ? -21.619 20.388 -3.174 1.00 90.31 172 GLU A CA 1
ATOM 1311 C C . GLU A 1 172 ? -21.008 21.682 -2.611 1.00 90.31 172 GLU A C 1
ATOM 1313 O O . GLU A 1 172 ? -21.617 22.755 -2.685 1.00 90.31 172 GLU A O 1
ATOM 1318 N N . SER A 1 173 ? -19.763 21.631 -2.126 1.00 74.75 173 SER A N 1
ATOM 1319 C CA . SER A 1 173 ? -19.071 22.817 -1.596 1.00 74.75 173 SER A CA 1
ATOM 1320 C C . SER A 1 173 ? -18.849 23.914 -2.649 1.00 74.75 173 SER A C 1
ATOM 1322 O O . SER A 1 173 ? -18.862 25.103 -2.324 1.00 74.75 173 SER A O 1
ATOM 1324 N N . THR A 1 174 ? -18.741 23.536 -3.926 1.00 60.47 174 THR A N 1
ATOM 1325 C CA . THR A 1 174 ? -18.581 24.476 -5.047 1.00 60.47 174 THR A CA 1
ATOM 1326 C C . THR A 1 174 ? -19.885 25.229 -5.337 1.00 60.47 174 THR A C 1
ATOM 1328 O O . THR A 1 174 ? -19.857 26.432 -5.586 1.00 60.47 174 THR A O 1
ATOM 1331 N N . THR A 1 175 ? -21.042 24.572 -5.192 1.00 56.25 175 THR A N 1
ATOM 1332 C CA . THR A 1 175 ? -22.363 25.211 -5.388 1.00 56.25 175 THR A CA 1
ATOM 1333 C C . THR A 1 175 ? -22.722 26.239 -4.309 1.00 56.25 175 THR A C 1
ATOM 1335 O O . THR A 1 175 ? -23.507 27.152 -4.555 1.00 56.25 175 THR A O 1
ATOM 1338 N N . THR A 1 176 ? -22.119 26.147 -3.120 1.00 53.94 176 THR A N 1
ATOM 1339 C CA . THR A 1 176 ? -22.377 27.100 -2.026 1.00 53.94 176 THR A CA 1
ATOM 1340 C C . THR A 1 176 ? -21.632 28.428 -2.229 1.00 53.94 176 THR A C 1
ATOM 1342 O O . THR A 1 176 ? -22.130 29.477 -1.824 1.00 53.94 176 THR A O 1
ATOM 1345 N N . HIS A 1 177 ? -20.479 28.418 -2.908 1.00 52.12 177 HIS A N 1
ATOM 1346 C CA . HIS A 1 177 ? -19.692 29.630 -3.169 1.00 52.12 177 HIS A CA 1
ATOM 1347 C C . HIS A 1 177 ? -20.255 30.529 -4.288 1.00 52.12 177 HIS A C 1
ATOM 1349 O O . HIS A 1 177 ? -19.942 31.719 -4.307 1.00 52.12 177 HIS A O 1
ATOM 1355 N N . GLU A 1 178 ? -21.117 30.019 -5.176 1.00 51.03 178 GLU A N 1
ATOM 1356 C CA . GLU A 1 178 ? -21.756 30.826 -6.234 1.00 51.03 178 GLU A CA 1
ATOM 1357 C C . GLU A 1 178 ? -22.971 31.648 -5.751 1.00 51.03 178 GLU A C 1
ATOM 1359 O O . GLU A 1 178 ? -23.375 32.593 -6.424 1.00 51.03 178 GLU A O 1
ATOM 1364 N N . ASN A 1 179 ? -23.517 31.379 -4.556 1.00 51.22 179 ASN A N 1
ATOM 1365 C CA . ASN A 1 179 ? -24.714 32.064 -4.033 1.00 51.22 179 ASN A CA 1
ATOM 1366 C C . ASN A 1 179 ? -24.432 33.296 -3.149 1.00 51.22 179 ASN A C 1
ATOM 1368 O O . ASN A 1 179 ? -25.356 33.869 -2.571 1.00 51.22 179 ASN A O 1
ATOM 1372 N N . THR A 1 180 ? -23.179 33.749 -3.055 1.00 49.41 180 THR A N 1
ATOM 1373 C CA . THR A 1 180 ? -22.788 34.972 -2.325 1.00 49.41 180 THR A CA 1
ATOM 1374 C C . THR A 1 180 ? -22.246 36.062 -3.253 1.00 49.41 180 THR A C 1
ATOM 1376 O O . THR A 1 180 ? -21.188 36.635 -3.002 1.00 49.41 180 THR A O 1
ATOM 1379 N N . ALA A 1 181 ? -22.965 36.376 -4.333 1.00 48.84 181 ALA A N 1
ATOM 1380 C CA . ALA A 1 181 ? -22.771 37.642 -5.040 1.00 48.84 181 ALA A CA 1
ATOM 1381 C C . ALA A 1 181 ? -23.591 38.745 -4.332 1.00 48.84 181 ALA A C 1
ATOM 1383 O O . ALA A 1 181 ? -24.791 38.556 -4.123 1.00 48.84 181 ALA A O 1
ATOM 1384 N N . PRO A 1 182 ? -22.994 39.883 -3.926 1.00 52.66 182 PRO A N 1
ATOM 1385 C CA . PRO A 1 182 ? -23.745 40.968 -3.301 1.00 52.66 182 PRO A CA 1
ATOM 1386 C C . PRO A 1 182 ? -24.693 41.627 -4.314 1.00 52.66 182 PRO A C 1
ATOM 1388 O O . PRO A 1 182 ? -24.289 41.937 -5.436 1.00 52.66 182 PRO A O 1
ATOM 1391 N N . SER A 1 183 ? -25.946 41.858 -3.903 1.00 47.84 183 SER A N 1
ATOM 1392 C CA . SER A 1 183 ? -26.920 42.647 -4.668 1.00 47.84 183 SER A CA 1
ATOM 1393 C C . SER A 1 183 ? -26.336 44.015 -5.034 1.00 47.84 183 SER A C 1
ATOM 1395 O O . SER A 1 183 ? -25.801 44.689 -4.148 1.00 47.84 183 SER A O 1
ATOM 1397 N N . PRO A 1 184 ? -26.450 44.456 -6.299 1.00 56.91 184 PRO A N 1
ATOM 1398 C CA . PRO A 1 184 ? -26.033 45.795 -6.680 1.00 56.91 184 PRO A CA 1
ATOM 1399 C C . PRO A 1 184 ? -26.967 46.839 -6.047 1.00 56.91 184 PRO A C 1
ATOM 1401 O O . PRO A 1 184 ? -28.186 46.651 -6.014 1.00 56.91 184 PRO A O 1
ATOM 1404 N N . LEU A 1 185 ? -26.355 47.906 -5.522 1.00 52.09 185 LEU A N 1
ATOM 1405 C CA . LEU A 1 185 ? -27.008 49.155 -5.115 1.00 52.09 185 LEU A CA 1
ATOM 1406 C C . LEU A 1 185 ? -27.507 49.935 -6.336 1.00 52.09 185 LEU A C 1
ATOM 1408 O O . LEU A 1 185 ? -26.789 49.925 -7.363 1.00 52.09 185 LEU A O 1
#

Sequence (185 aa):
MRGLAPLGHCGLRLVGCRVPESQRLGEPGQAFDTIARPLRAIEDALLLGPMLGAMQAELDTLARWFRHAARTPALTRELGGLQLELDALSPVARHAAQHLDQHGPDEALTAFNLGARRLFDRWQGACESFAAALDDHEPALLTLARDLRLVQGIARSIAESRQFQAGETLLESTTTHENTAPSPL

pLDDT: mean 88.63, std 12.44, range [47.84, 98.5]